Protein AF-0000000086149479 (afdb_homodimer)

Radius of gyration: 20.48 Å; Cα contacts (8 Å, |Δi|>4): 824; chains: 2; bounding box: 52×65×42 Å

Sequence (334 aa):
MTEVWQEYRDRIAGGWRIIAVEHRDPSTDTVVAKPQLTGRVYISPHGWLSALIASPVATLPLPSGQQFRSASDAEVARIARGFQAYCGYMKLFKDEQGRLYWQTSSEMGSDLNMLGGIQERTVLLSTENGKEYMTLLPKTLTVAADGSTVQSVIKWERFEQAARPSLMTEVWQEYRDRIAGGWRIIAVEHRDPSTDTVVAKPQLTGRVYISPHGWLSALIASPVATLPLPSGQQFRSASDAEVARIARGFQAYCGYMKLFKDEQGRLYWQTSSEMGSDLNMLGGIQERTVLLSTENGKEYMTLLPKTLTVAADGSTVQSVIKWERFEQAARPSL

Solvent-accessible surface area (backbone atoms only — not comparable to full-atom values): 17629 Å² total; per-residue (Å²): 127,48,77,42,44,84,82,42,34,86,81,61,24,15,31,32,30,50,77,47,42,35,29,23,30,74,92,74,71,38,78,76,45,65,60,70,58,44,37,43,36,38,27,42,86,84,29,42,32,42,39,42,37,32,30,63,64,30,72,49,81,54,91,83,68,53,54,64,87,74,38,53,40,62,58,34,20,52,29,45,70,26,41,45,37,38,27,29,50,44,48,35,32,33,49,96,84,66,45,40,30,35,40,35,39,30,76,44,43,72,39,66,85,47,47,86,46,79,47,47,28,37,50,44,78,48,74,58,95,91,40,46,36,42,35,37,34,54,71,69,70,43,70,44,97,86,64,48,56,36,35,62,36,38,32,27,35,59,79,37,79,48,47,50,60,66,130,128,50,76,42,45,83,81,43,34,86,81,60,24,16,31,31,30,50,75,46,42,35,28,22,30,74,91,75,70,39,79,74,45,65,58,71,60,44,37,42,35,38,28,42,87,84,30,41,33,42,38,41,38,33,31,62,64,32,71,50,81,54,92,84,69,52,55,65,88,73,38,53,39,60,59,35,20,52,28,45,70,25,42,44,38,39,28,32,48,45,48,34,30,35,48,97,84,66,46,39,31,34,39,35,38,30,75,43,41,71,40,66,85,47,43,55,64,75,48,48,29,38,49,46,78,50,72,58,96,90,39,46,36,40,37,39,34,52,71,69,69,44,69,42,95,87,65,48,56,38,35,62,35,39,31,27,36,60,78,38,79,48,46,49,61,64,129

Organism: NCBI:txid717836

pLDDT: mean 90.68, std 9.92, range [41.06, 98.81]

Structure (mmCIF, N/CA/C/O backbone):
data_AF-0000000086149479-model_v1
#
loop_
_entity.id
_entity.type
_entity.pdbx_description
1 polymer 'Lipocalin-like domain-containing protein'
#
loop_
_atom_site.group_PDB
_atom_site.id
_atom_site.type_symbol
_atom_site.label_atom_id
_atom_site.label_alt_id
_atom_site.label_comp_id
_atom_site.label_asym_id
_atom_site.label_entity_id
_atom_site.label_seq_id
_atom_site.pdbx_PDB_ins_code
_atom_site.Cartn_x
_atom_site.Cartn_y
_atom_site.Cartn_z
_atom_site.occupancy
_atom_site.B_iso_or_equiv
_atom_site.auth_seq_id
_atom_site.auth_comp_id
_atom_site.auth_asym_id
_atom_site.auth_atom_id
_atom_site.pdbx_PDB_model_num
ATOM 1 N N . MET A 1 1 ? -12.102 -16.281 -21.828 1 76.06 1 MET A N 1
ATOM 2 C CA . MET A 1 1 ? -11.797 -15.703 -20.516 1 76.06 1 MET A CA 1
ATOM 3 C C . MET A 1 1 ? -12.883 -14.727 -20.078 1 76.06 1 MET A C 1
ATOM 5 O O . MET A 1 1 ? -13.211 -13.789 -20.812 1 76.06 1 MET A O 1
ATOM 9 N N . THR A 1 2 ? -13.695 -15.148 -19.172 1 87.81 2 THR A N 1
ATOM 10 C CA . THR A 1 2 ? -14.805 -14.344 -18.672 1 87.81 2 THR A CA 1
ATOM 11 C C . THR A 1 2 ? -14.414 -13.625 -17.375 1 87.81 2 THR A C 1
ATOM 13 O O . THR A 1 2 ? -13.906 -14.25 -16.453 1 87.81 2 THR A O 1
ATOM 16 N N . GLU A 1 3 ? -14.477 -12.281 -17.406 1 94.75 3 GLU A N 1
ATOM 17 C CA . GLU A 1 3 ? -14.281 -11.531 -16.172 1 94.75 3 GLU A CA 1
ATOM 18 C C . GLU A 1 3 ? -15.438 -11.75 -15.195 1 94.75 3 GLU A C 1
ATOM 20 O O . GLU A 1 3 ? -16.609 -11.656 -15.586 1 94.75 3 GLU A O 1
ATOM 25 N N . VAL A 1 4 ? -15.148 -12.016 -13.914 1 97.5 4 VAL A N 1
ATOM 26 C CA . VAL A 1 4 ? -16.188 -12.445 -12.984 1 97.5 4 VAL A CA 1
ATOM 27 C C . VAL A 1 4 ? -16.094 -11.648 -11.688 1 97.5 4 VAL A C 1
ATOM 29 O O . VAL A 1 4 ? -16.469 -12.141 -10.625 1 97.5 4 VAL A O 1
ATOM 32 N N . TRP A 1 5 ? -15.547 -10.438 -11.719 1 95.88 5 TRP A N 1
ATOM 33 C CA . TRP A 1 5 ? -15.367 -9.633 -10.516 1 95.88 5 TRP A CA 1
ATOM 34 C C . TRP A 1 5 ? -16.688 -9.438 -9.789 1 95.88 5 TRP A C 1
ATOM 36 O O . TRP A 1 5 ? -16.781 -9.648 -8.578 1 95.88 5 TRP A O 1
ATOM 46 N N . GLN A 1 6 ? -17.719 -9.133 -10.531 1 94.06 6 GLN A N 1
ATOM 47 C CA . GLN A 1 6 ? -18.984 -8.812 -9.898 1 94.06 6 GLN A CA 1
ATOM 48 C C . GLN A 1 6 ? -19.531 -10.016 -9.133 1 94.06 6 GLN A C 1
ATOM 50 O O . GLN A 1 6 ? -20.156 -9.859 -8.078 1 94.06 6 GLN A O 1
ATOM 55 N N . GLU A 1 7 ? -19.281 -11.141 -9.656 1 95 7 GLU A N 1
ATOM 56 C CA . GLU A 1 7 ? -19.781 -12.375 -9.055 1 95 7 GLU A CA 1
ATOM 57 C C . GLU A 1 7 ? -19.047 -12.695 -7.754 1 95 7 GLU A C 1
ATOM 59 O O . GLU A 1 7 ? -19.641 -13.258 -6.824 1 95 7 GLU A O 1
ATOM 64 N N . TYR A 1 8 ? -17.781 -12.305 -7.633 1 96.44 8 TYR A N 1
ATOM 65 C CA . TYR A 1 8 ? -16.953 -12.766 -6.523 1 96.44 8 TYR A CA 1
ATOM 66 C C . TYR A 1 8 ? -16.5 -11.602 -5.66 1 96.44 8 TYR A C 1
ATOM 68 O O . TYR A 1 8 ? -15.789 -11.789 -4.668 1 96.44 8 TYR A O 1
ATOM 76 N N . ARG A 1 9 ? -16.875 -10.453 -5.98 1 95.31 9 ARG A N 1
ATOM 77 C CA . ARG A 1 9 ? -16.453 -9.219 -5.324 1 95.31 9 ARG A CA 1
ATOM 78 C C . ARG A 1 9 ? -16.594 -9.328 -3.809 1 95.31 9 ARG A C 1
ATOM 80 O O . ARG A 1 9 ? -15.648 -9.055 -3.068 1 95.31 9 ARG A O 1
ATOM 87 N N . ASP A 1 10 ? -17.734 -9.797 -3.346 1 94.44 10 ASP A N 1
ATOM 88 C CA . ASP A 1 10 ? -18 -9.844 -1.911 1 94.44 10 ASP A CA 1
ATOM 89 C C . ASP A 1 10 ? -17.094 -10.852 -1.214 1 94.44 10 ASP A C 1
ATOM 91 O O . ASP A 1 10 ? -16.891 -10.773 -0.002 1 94.44 10 ASP A O 1
ATOM 95 N N . ARG A 1 11 ? -16.578 -11.75 -1.939 1 96.56 11 ARG A N 1
ATOM 96 C CA . ARG A 1 11 ? -15.727 -12.781 -1.369 1 96.56 11 ARG A CA 1
ATOM 97 C C . ARG A 1 11 ? -14.258 -12.359 -1.399 1 96.56 11 ARG A C 1
ATOM 99 O O . ARG A 1 11 ? -13.422 -12.953 -0.71 1 96.56 11 ARG A O 1
ATOM 106 N N . ILE A 1 12 ? -13.945 -11.312 -2.207 1 97.62 12 ILE A N 1
ATOM 107 C CA . ILE A 1 12 ? -12.531 -11 -2.418 1 97.62 12 ILE A CA 1
ATOM 108 C C . ILE A 1 12 ? -12.234 -9.602 -1.897 1 97.62 12 ILE A C 1
ATOM 110 O O . ILE A 1 12 ? -11.18 -9.367 -1.298 1 97.62 12 ILE A O 1
ATOM 114 N N . ALA A 1 13 ? -13.156 -8.656 -2.102 1 97.12 13 ALA A N 1
ATOM 115 C CA . ALA A 1 13 ? -12.922 -7.285 -1.663 1 97.12 13 ALA A CA 1
ATOM 116 C C . ALA A 1 13 ? -12.781 -7.207 -0.145 1 97.12 13 ALA A C 1
ATOM 118 O O . ALA A 1 13 ? -13.523 -7.863 0.588 1 97.12 13 ALA A O 1
ATOM 119 N N . GLY A 1 14 ? -11.836 -6.453 0.331 1 97.19 14 GLY A N 1
ATOM 120 C CA . GLY A 1 14 ? -11.555 -6.309 1.751 1 97.19 14 GLY A CA 1
ATOM 121 C C . GLY A 1 14 ? -10.078 -6.344 2.076 1 97.19 14 GLY A C 1
ATOM 122 O O . GLY A 1 14 ? -9.234 -6.219 1.182 1 97.19 14 GLY A O 1
ATOM 123 N N . GLY A 1 15 ? -9.805 -6.34 3.387 1 97.94 15 GLY A N 1
ATOM 124 C CA . GLY A 1 15 ? -8.438 -6.414 3.893 1 97.94 15 GLY A CA 1
ATOM 125 C C . GLY A 1 15 ? -8.008 -7.824 4.242 1 97.94 15 GLY A C 1
ATOM 126 O O . GLY A 1 15 ? -8.773 -8.586 4.836 1 97.94 15 GLY A O 1
ATOM 127 N N . TRP A 1 16 ? -6.793 -8.164 3.85 1 98.69 16 TRP A N 1
ATOM 128 C CA . TRP A 1 16 ? -6.242 -9.508 4.027 1 98.69 16 TRP A CA 1
ATOM 129 C C . TRP A 1 16 ? -4.848 -9.445 4.641 1 98.69 16 TRP A C 1
ATOM 131 O O . TRP A 1 16 ? -4.078 -8.523 4.359 1 98.69 16 TRP A O 1
ATOM 141 N N . ARG A 1 17 ? -4.543 -10.453 5.449 1 98.69 17 ARG A N 1
ATOM 142 C CA . ARG A 1 17 ? -3.199 -10.57 6.004 1 98.69 17 ARG A CA 1
ATOM 143 C C . ARG A 1 17 ? -2.609 -11.945 5.723 1 98.69 17 ARG A C 1
ATOM 145 O O . ARG A 1 17 ? -3.33 -12.945 5.727 1 98.69 17 ARG A O 1
ATOM 152 N N . ILE A 1 18 ? -1.295 -12.039 5.555 1 98.75 18 ILE A N 1
ATOM 153 C CA . ILE A 1 18 ? -0.625 -13.312 5.328 1 98.75 18 ILE A CA 1
ATOM 154 C C . ILE A 1 18 ? -0.648 -14.141 6.609 1 98.75 18 ILE A C 1
ATOM 156 O O . ILE A 1 18 ? -0.317 -13.641 7.688 1 98.75 18 ILE A O 1
ATOM 160 N N . ILE A 1 19 ? -1.003 -15.398 6.492 1 98.44 19 ILE A N 1
ATOM 161 C CA . ILE A 1 19 ? -0.941 -16.266 7.668 1 98.44 19 ILE A CA 1
ATOM 162 C C . ILE A 1 19 ? -0.016 -17.438 7.398 1 98.44 19 ILE A C 1
ATOM 164 O O . ILE A 1 19 ? 0.42 -18.125 8.328 1 98.44 19 ILE A O 1
ATOM 168 N N . ALA A 1 20 ? 0.301 -17.734 6.164 1 98.38 20 ALA A N 1
ATOM 169 C CA . ALA A 1 20 ? 1.229 -18.812 5.82 1 98.38 20 ALA A CA 1
ATOM 170 C C . ALA A 1 20 ? 1.813 -18.609 4.426 1 98.38 20 ALA A C 1
ATOM 172 O O . ALA A 1 20 ? 1.135 -18.094 3.529 1 98.38 20 ALA A O 1
ATOM 173 N N . VAL A 1 21 ? 3.049 -19.031 4.277 1 98.25 21 VAL A N 1
ATOM 174 C CA . VAL A 1 21 ? 3.729 -19.031 2.984 1 98.25 21 VAL A CA 1
ATOM 175 C C . VAL A 1 21 ? 4.445 -20.375 2.785 1 98.25 21 VAL A C 1
ATOM 177 O O . VAL A 1 21 ? 5.113 -20.859 3.695 1 98.25 21 VAL A O 1
ATOM 180 N N . GLU A 1 22 ? 4.324 -20.938 1.62 1 97.44 22 GLU A N 1
ATOM 181 C CA . GLU A 1 22 ? 5.055 -22.141 1.215 1 97.44 22 GLU A CA 1
ATOM 182 C C . GLU A 1 22 ? 5.734 -21.938 -0.135 1 97.44 22 GLU A C 1
ATOM 184 O O . GLU A 1 22 ? 5.121 -21.438 -1.078 1 97.44 22 GLU A O 1
ATOM 189 N N . HIS A 1 23 ? 6.934 -22.25 -0.089 1 95.25 23 HIS A N 1
ATOM 190 C CA . HIS A 1 23 ? 7.613 -22.438 -1.366 1 95.25 23 HIS A CA 1
ATOM 191 C C . HIS A 1 23 ? 7.52 -23.891 -1.819 1 95.25 23 HIS A C 1
ATOM 193 O O . HIS A 1 23 ? 7.918 -24.797 -1.088 1 95.25 23 HIS A O 1
ATOM 199 N N . ARG A 1 24 ? 7 -24.078 -3.016 1 95.62 24 ARG A N 1
ATOM 200 C CA . ARG A 1 24 ? 6.785 -25.438 -3.508 1 95.62 24 ARG A CA 1
ATOM 201 C C . ARG A 1 24 ? 7.582 -25.688 -4.781 1 95.62 24 ARG A C 1
ATOM 203 O O . ARG A 1 24 ? 7.781 -24.781 -5.586 1 95.62 24 ARG A O 1
ATOM 210 N N . ASP A 1 25 ? 8.086 -26.922 -4.879 1 93.31 25 ASP A N 1
ATOM 211 C CA . ASP A 1 25 ? 8.578 -27.422 -6.164 1 93.31 25 ASP A CA 1
ATOM 212 C C . ASP A 1 25 ? 7.418 -27.781 -7.094 1 93.31 25 ASP A C 1
ATOM 214 O O . ASP A 1 25 ? 6.68 -28.734 -6.836 1 93.31 25 ASP A O 1
ATOM 218 N N . PRO A 1 26 ? 7.332 -26.969 -8.133 1 89.25 26 PRO A N 1
ATOM 219 C CA . PRO A 1 26 ? 6.16 -27.203 -8.977 1 89.25 26 PRO A CA 1
ATOM 220 C C . PRO A 1 26 ? 6.18 -28.562 -9.664 1 89.25 26 PRO A C 1
ATOM 222 O O . PRO A 1 26 ? 5.129 -29.062 -10.07 1 89.25 26 PRO A O 1
ATOM 225 N N . SER A 1 27 ? 7.387 -29.172 -9.844 1 88.94 27 SER A N 1
ATOM 226 C CA . SER A 1 27 ? 7.496 -30.469 -10.5 1 88.94 27 SER A CA 1
ATOM 227 C C . SER A 1 27 ? 7.016 -31.594 -9.594 1 88.94 27 SER A C 1
ATOM 229 O O . SER A 1 27 ? 6.438 -32.562 -10.07 1 88.94 27 SER A O 1
ATOM 231 N N . THR A 1 28 ? 7.152 -31.5 -8.297 1 92.38 28 THR A N 1
ATOM 232 C CA . THR A 1 28 ? 6.797 -32.562 -7.359 1 92.38 28 THR A CA 1
ATOM 233 C C . THR A 1 28 ? 5.645 -32.125 -6.461 1 92.38 28 THR A C 1
ATOM 235 O O . THR A 1 28 ? 5.066 -32.938 -5.742 1 92.38 28 THR A O 1
ATOM 238 N N . ASP A 1 29 ? 5.285 -30.812 -6.508 1 92.06 29 ASP A N 1
ATOM 239 C CA . ASP A 1 29 ? 4.273 -30.234 -5.633 1 92.06 29 ASP A CA 1
ATOM 240 C C . ASP A 1 29 ? 4.625 -30.453 -4.164 1 92.06 29 ASP A C 1
ATOM 242 O O . ASP A 1 29 ? 3.748 -30.766 -3.352 1 92.06 29 ASP A O 1
ATOM 246 N N . THR A 1 30 ? 5.918 -30.453 -3.861 1 95.12 30 THR A N 1
ATOM 247 C CA . THR A 1 30 ? 6.387 -30.609 -2.49 1 95.12 30 THR A CA 1
ATOM 248 C C . THR A 1 30 ? 6.871 -29.281 -1.92 1 95.12 30 THR A C 1
ATOM 250 O O . THR A 1 30 ? 7.453 -28.469 -2.639 1 95.12 30 THR A O 1
ATOM 253 N N . VAL A 1 31 ? 6.574 -29.172 -0.627 1 96.31 31 VAL A N 1
ATOM 254 C CA . VAL A 1 31 ? 7.043 -27.969 0.066 1 96.31 31 VAL A CA 1
ATOM 255 C C . VAL A 1 31 ? 8.555 -28.031 0.248 1 96.31 31 VAL A C 1
ATOM 257 O O . VAL A 1 31 ? 9.078 -29 0.823 1 96.31 31 VAL A O 1
ATOM 260 N N . VAL A 1 32 ? 9.242 -27.016 -0.247 1 94.56 32 VAL A N 1
ATOM 261 C CA . VAL A 1 32 ? 10.695 -27.016 -0.151 1 94.56 32 VAL A CA 1
ATOM 262 C C . VAL A 1 32 ? 11.156 -25.984 0.878 1 94.56 32 VAL A C 1
ATOM 264 O O . VAL A 1 32 ? 12.297 -26.031 1.343 1 94.56 32 VAL A O 1
ATOM 267 N N . ALA A 1 33 ? 10.328 -25.031 1.233 1 94.19 33 ALA A N 1
ATOM 268 C CA . ALA A 1 33 ? 10.625 -24.031 2.254 1 94.19 33 ALA A CA 1
ATOM 269 C C . ALA A 1 33 ? 9.352 -23.359 2.77 1 94.19 33 ALA A C 1
ATOM 271 O O . ALA A 1 33 ? 8.312 -23.422 2.111 1 94.19 33 ALA A O 1
ATOM 272 N N . LYS A 1 34 ? 9.391 -22.812 3.938 1 96.56 34 LYS A N 1
ATOM 273 C CA . LYS A 1 34 ? 8.32 -22.031 4.547 1 96.56 34 LYS A CA 1
ATOM 274 C C . LYS A 1 34 ? 8.828 -20.672 5.043 1 96.56 34 LYS A C 1
ATOM 276 O O . LYS A 1 34 ? 8.961 -20.469 6.25 1 96.56 34 LYS A O 1
ATOM 281 N N . PRO A 1 35 ? 9.016 -19.812 4.062 1 94.31 35 PRO A N 1
ATOM 282 C CA . PRO A 1 35 ? 9.508 -18.5 4.488 1 94.31 35 PRO A CA 1
ATOM 283 C C . PRO A 1 35 ? 8.547 -17.797 5.438 1 94.31 35 PRO A C 1
ATOM 285 O O . PRO A 1 35 ? 7.332 -18.031 5.383 1 94.31 35 PRO A O 1
ATOM 288 N N . GLN A 1 36 ? 9.156 -16.938 6.27 1 95.5 36 GLN A N 1
ATOM 289 C CA . GLN A 1 36 ? 8.352 -16.125 7.164 1 95.5 36 GLN A CA 1
ATOM 290 C C . GLN A 1 36 ? 8.094 -14.742 6.562 1 95.5 36 GLN A C 1
ATOM 292 O O . GLN A 1 36 ? 8.945 -13.852 6.648 1 95.5 36 GLN A O 1
ATOM 297 N N . LEU A 1 37 ? 6.98 -14.594 5.965 1 96.75 37 LEU A N 1
ATOM 298 C CA . LEU A 1 37 ? 6.57 -13.305 5.426 1 96.75 37 LEU A CA 1
ATOM 299 C C . LEU A 1 37 ? 5.383 -12.742 6.207 1 96.75 37 LEU A C 1
ATOM 301 O O . LEU A 1 37 ? 4.547 -13.5 6.703 1 96.75 37 LEU A O 1
ATOM 305 N N . THR A 1 38 ? 5.391 -11.477 6.371 1 96.31 38 THR A N 1
ATOM 306 C CA . THR A 1 38 ? 4.203 -10.734 6.789 1 96.31 38 THR A CA 1
ATOM 307 C C . THR A 1 38 ? 3.678 -9.867 5.645 1 96.31 38 THR A C 1
ATOM 309 O O . THR A 1 38 ? 4.43 -9.508 4.738 1 96.31 38 THR A O 1
ATOM 312 N N . GLY A 1 39 ? 2.357 -9.648 5.652 1 98 39 GLY A N 1
ATOM 313 C CA . GLY A 1 39 ? 1.829 -8.828 4.574 1 98 39 GLY A CA 1
ATOM 314 C C . GLY A 1 39 ? 0.379 -8.43 4.777 1 98 39 GLY A C 1
ATOM 315 O O . GLY A 1 39 ? -0.331 -9.047 5.574 1 98 39 GLY A O 1
ATOM 316 N N . ARG A 1 40 ? 0.045 -7.371 4.113 1 98.38 40 ARG A N 1
ATOM 317 C CA . ARG A 1 40 ? -1.313 -6.844 4.031 1 98.38 40 ARG A CA 1
ATOM 318 C C . ARG A 1 40 ? -1.688 -6.52 2.588 1 98.38 40 ARG A C 1
ATOM 320 O O . ARG A 1 40 ? -0.863 -6.02 1.824 1 98.38 40 ARG A O 1
ATOM 327 N N . VAL A 1 41 ? -2.875 -6.867 2.264 1 98.38 41 VAL A N 1
ATOM 328 C CA . VAL A 1 41 ? -3.436 -6.395 1.003 1 98.38 41 VAL A CA 1
ATOM 329 C C . VAL A 1 41 ? -4.863 -5.898 1.227 1 98.38 41 VAL A C 1
ATOM 331 O O . VAL A 1 41 ? -5.625 -6.5 1.983 1 98.38 41 VAL A O 1
ATOM 334 N N . TYR A 1 42 ? -5.176 -4.797 0.67 1 98.06 42 TYR A N 1
ATOM 335 C CA . TYR A 1 42 ? -6.562 -4.344 0.6 1 98.06 42 TYR A CA 1
ATOM 336 C C . TYR A 1 42 ? -7.039 -4.277 -0.846 1 98.06 42 TYR A C 1
ATOM 338 O O . TYR A 1 42 ? -6.348 -3.74 -1.712 1 98.06 42 TYR A O 1
ATOM 346 N N . ILE A 1 43 ? -8.172 -4.828 -1.057 1 97.88 43 ILE A N 1
ATOM 347 C CA . ILE A 1 43 ? -8.828 -4.801 -2.359 1 97.88 43 ILE A CA 1
ATOM 348 C C . ILE A 1 43 ? -10.156 -4.062 -2.254 1 97.88 43 ILE A C 1
ATOM 350 O O . ILE A 1 43 ? -11.055 -4.488 -1.521 1 97.88 43 ILE A O 1
ATOM 354 N N . SER A 1 44 ? -10.25 -2.998 -3.018 1 96.5 44 SER A N 1
ATOM 355 C CA . SER A 1 44 ? -11.477 -2.205 -2.971 1 96.5 44 SER A CA 1
ATOM 356 C C . SER A 1 44 ? -12.617 -2.912 -3.688 1 96.5 44 SER A C 1
ATOM 358 O O . SER A 1 44 ? -12.391 -3.83 -4.48 1 96.5 44 SER A O 1
ATOM 360 N N . PRO A 1 45 ? -13.875 -2.465 -3.469 1 93.94 45 PRO A N 1
ATOM 361 C CA . PRO A 1 45 ? -15.016 -3.045 -4.184 1 93.94 45 PRO A CA 1
ATOM 362 C C . PRO A 1 45 ? -14.945 -2.812 -5.691 1 93.94 45 PRO A C 1
ATOM 364 O O . PRO A 1 45 ? -15.68 -3.455 -6.449 1 93.94 45 PRO A O 1
ATOM 367 N N . HIS A 1 46 ? -14.078 -1.923 -6.141 1 93.44 46 HIS A N 1
ATOM 368 C CA . HIS A 1 46 ? -13.961 -1.658 -7.57 1 93.44 46 HIS A CA 1
ATOM 369 C C . HIS A 1 46 ? -12.703 -2.305 -8.141 1 93.44 46 HIS A C 1
ATOM 371 O O . HIS A 1 46 ? -12.367 -2.086 -9.312 1 93.44 46 HIS A O 1
ATOM 377 N N . GLY A 1 47 ? -11.969 -3.018 -7.312 1 95.12 47 GLY A N 1
ATOM 378 C CA . GLY A 1 47 ? -10.867 -3.824 -7.816 1 95.12 47 GLY A CA 1
ATOM 379 C C . GLY A 1 47 ? -9.516 -3.156 -7.66 1 95.12 47 GLY A C 1
ATOM 380 O O . GLY A 1 47 ? -8.516 -3.635 -8.195 1 95.12 47 GLY A O 1
ATOM 381 N N . TRP A 1 48 ? -9.469 -2.012 -7.004 1 96.75 48 TRP A N 1
ATOM 382 C CA . TRP A 1 48 ? -8.172 -1.438 -6.664 1 96.75 48 TRP A CA 1
ATOM 383 C C . TRP A 1 48 ? -7.473 -2.27 -5.594 1 96.75 48 TRP A C 1
ATOM 385 O O . TRP A 1 48 ? -8.055 -2.559 -4.543 1 96.75 48 TRP A O 1
ATOM 395 N N . LEU A 1 49 ? -6.262 -2.602 -5.867 1 97.81 49 LEU A N 1
ATOM 396 C CA . LEU A 1 49 ? -5.469 -3.434 -4.969 1 97.81 49 LEU A CA 1
ATOM 397 C C . LEU A 1 49 ? -4.227 -2.688 -4.492 1 97.81 49 LEU A C 1
ATOM 399 O O . LEU A 1 49 ? -3.529 -2.057 -5.289 1 97.81 49 LEU A O 1
ATOM 403 N N . SER A 1 50 ? -3.967 -2.684 -3.23 1 98 50 SER A N 1
ATOM 404 C CA . SER A 1 50 ? -2.736 -2.209 -2.607 1 98 50 SER A CA 1
ATOM 405 C C . SER A 1 50 ? -2.145 -3.262 -1.677 1 98 50 SER A C 1
ATOM 407 O O . SER A 1 50 ? -2.816 -3.73 -0.755 1 98 50 SER A O 1
ATOM 409 N N . ALA A 1 51 ? -0.89 -3.613 -1.894 1 97.62 51 ALA A N 1
ATOM 410 C CA . ALA A 1 51 ? -0.257 -4.711 -1.17 1 97.62 51 ALA A CA 1
ATOM 411 C C . ALA A 1 51 ? 1.094 -4.289 -0.601 1 97.62 51 ALA A C 1
ATOM 413 O O . ALA A 1 51 ? 1.854 -3.574 -1.258 1 97.62 51 ALA A O 1
ATOM 414 N N . LEU A 1 52 ? 1.381 -4.672 0.604 1 97.44 52 LEU A N 1
ATOM 415 C CA . LEU A 1 52 ? 2.682 -4.609 1.262 1 97.44 52 LEU A CA 1
ATOM 416 C C . LEU A 1 52 ? 3.074 -5.977 1.816 1 97.44 52 LEU A C 1
ATOM 418 O O . LEU A 1 52 ? 2.283 -6.621 2.506 1 97.44 52 LEU A O 1
ATOM 422 N N . ILE A 1 53 ? 4.262 -6.438 1.471 1 96.88 53 ILE A N 1
ATOM 423 C CA . ILE A 1 53 ? 4.797 -7.715 1.92 1 96.88 53 ILE A CA 1
ATOM 424 C C . ILE A 1 53 ? 6.234 -7.531 2.404 1 96.88 53 ILE A C 1
ATOM 426 O O . ILE A 1 53 ? 7.031 -6.848 1.756 1 96.88 53 ILE A O 1
ATOM 430 N N . ALA A 1 54 ? 6.539 -8.141 3.551 1 95.69 54 ALA A N 1
ATOM 431 C CA . ALA A 1 54 ? 7.863 -7.949 4.137 1 95.69 54 ALA A CA 1
ATOM 432 C C . ALA A 1 54 ? 8.414 -9.266 4.68 1 95.69 54 ALA A C 1
ATOM 434 O O . ALA A 1 54 ? 7.68 -10.055 5.273 1 95.69 54 ALA A O 1
ATOM 435 N N . SER A 1 55 ? 9.656 -9.484 4.383 1 94.38 55 SER A N 1
ATOM 436 C CA . SER A 1 55 ? 10.398 -10.516 5.098 1 94.38 55 SER A CA 1
ATOM 437 C C . SER A 1 55 ? 10.93 -10 6.434 1 94.38 55 SER A C 1
ATOM 439 O O . SER A 1 55 ? 10.891 -8.797 6.695 1 94.38 55 SER A O 1
ATOM 441 N N . PRO A 1 56 ? 11.453 -10.906 7.273 1 89.12 56 PRO A N 1
ATOM 442 C CA . PRO A 1 56 ? 11.969 -10.469 8.57 1 89.12 56 PRO A CA 1
ATOM 443 C C . PRO A 1 56 ? 13.094 -9.445 8.453 1 89.12 56 PRO A C 1
ATOM 445 O O . PRO A 1 56 ? 13.266 -8.602 9.328 1 89.12 56 PRO A O 1
ATOM 448 N N . VAL A 1 57 ? 13.805 -9.477 7.398 1 83.5 57 VAL A N 1
ATOM 449 C CA . VAL A 1 57 ? 14.938 -8.57 7.223 1 83.5 57 VAL A CA 1
ATOM 450 C C . VAL A 1 57 ? 14.438 -7.133 7.117 1 83.5 57 VAL A C 1
ATOM 452 O O . VAL A 1 57 ? 15.141 -6.191 7.484 1 83.5 57 VAL A O 1
ATOM 455 N N . ALA A 1 58 ? 13.227 -6.996 6.629 1 82.69 58 ALA A N 1
ATOM 456 C CA . ALA A 1 58 ? 12.656 -5.668 6.414 1 82.69 58 ALA A CA 1
ATOM 457 C C . ALA A 1 58 ? 11.906 -5.184 7.652 1 82.69 58 ALA A C 1
ATOM 459 O O . ALA A 1 58 ? 11.336 -4.09 7.656 1 82.69 58 ALA A O 1
ATOM 460 N N . THR A 1 59 ? 11.93 -5.957 8.727 1 77.56 59 THR A N 1
ATOM 461 C CA . THR A 1 59 ? 11.148 -5.586 9.898 1 77.56 59 THR A CA 1
ATOM 462 C C . THR A 1 59 ? 12.031 -5.48 11.141 1 77.56 59 THR A C 1
ATOM 464 O O . THR A 1 59 ? 11.547 -5.195 12.234 1 77.56 59 THR A O 1
ATOM 467 N N . LEU A 1 60 ? 13.273 -5.645 10.914 1 75.75 60 LEU A N 1
ATOM 468 C CA . LEU A 1 60 ? 14.211 -5.566 12.031 1 75.75 60 LEU A CA 1
ATOM 469 C C . LEU A 1 60 ? 14.992 -4.258 11.984 1 75.75 60 LEU A C 1
ATOM 471 O O . LEU A 1 60 ? 15.273 -3.73 10.906 1 75.75 60 LEU A O 1
ATOM 475 N N . PRO A 1 61 ? 15.266 -3.766 13.203 1 75.56 61 PRO A N 1
ATOM 476 C CA . PRO A 1 61 ? 16.078 -2.547 13.227 1 75.56 61 PRO A CA 1
ATOM 477 C C . PRO A 1 61 ? 17.422 -2.719 12.531 1 75.56 61 PRO A C 1
ATOM 479 O O . PRO A 1 61 ? 17.969 -3.826 12.492 1 75.56 61 PRO A O 1
ATOM 482 N N . LEU A 1 62 ? 17.891 -1.645 11.977 1 75.38 62 LEU A N 1
ATOM 483 C CA . LEU A 1 62 ? 19.188 -1.665 11.328 1 75.38 62 LEU A CA 1
ATOM 484 C C . LEU A 1 62 ? 20.297 -1.902 12.336 1 75.38 62 LEU A C 1
ATOM 486 O O . LEU A 1 62 ? 20.266 -1.361 13.445 1 75.38 62 LEU A O 1
ATOM 490 N N . PRO A 1 63 ? 21.25 -2.686 11.953 1 74 63 PRO A N 1
ATOM 491 C CA . PRO A 1 63 ? 22.375 -2.924 12.859 1 74 63 PRO A CA 1
ATOM 492 C C . PRO A 1 63 ? 23.047 -1.631 13.312 1 74 63 PRO A C 1
ATOM 494 O O . PRO A 1 63 ? 23.5 -1.539 14.453 1 74 63 PRO A O 1
ATOM 497 N N . SER A 1 64 ? 23.125 -0.602 12.461 1 74 64 SER A N 1
ATOM 498 C CA . SER A 1 64 ? 23.812 0.642 12.781 1 74 64 SER A CA 1
ATOM 499 C C . SER A 1 64 ? 22.984 1.514 13.719 1 74 64 SER A C 1
ATOM 501 O O . SER A 1 64 ? 23.516 2.443 14.336 1 74 64 SER A O 1
ATOM 503 N N . GLY A 1 65 ? 21.719 1.222 13.797 1 70.62 65 GLY A N 1
ATOM 504 C CA . GLY A 1 65 ? 20.828 2.068 14.57 1 70.62 65 GLY A CA 1
ATOM 505 C C . GLY A 1 65 ? 20.484 3.371 13.875 1 70.62 65 GLY A C 1
ATOM 506 O O . GLY A 1 65 ? 19.75 4.199 14.422 1 70.62 65 GLY A O 1
ATOM 507 N N . GLN A 1 66 ? 21.062 3.529 12.648 1 70.75 66 GLN A N 1
ATOM 508 C CA . GLN A 1 66 ? 20.797 4.746 11.898 1 70.75 66 GLN A CA 1
ATOM 509 C C . GLN A 1 66 ? 19.375 4.73 11.328 1 70.75 66 GLN A C 1
ATOM 511 O O . GLN A 1 66 ? 18.766 3.67 11.211 1 70.75 66 GLN A O 1
ATOM 516 N N . GLN A 1 67 ? 18.953 5.98 11.031 1 73.81 67 GLN A N 1
ATOM 517 C CA . GLN A 1 67 ? 17.688 6.102 10.32 1 73.81 67 GLN A CA 1
ATOM 518 C C . GLN A 1 67 ? 17.812 5.656 8.867 1 73.81 67 GLN A C 1
ATOM 520 O O . GLN A 1 67 ? 18.859 5.844 8.25 1 73.81 67 GLN A O 1
ATOM 525 N N . PHE A 1 68 ? 16.797 5.016 8.359 1 76.19 68 PHE A N 1
ATOM 526 C CA . PHE A 1 68 ? 16.766 4.43 7.023 1 76.19 68 PHE A CA 1
ATOM 527 C C . PHE A 1 68 ? 17.312 5.41 5.984 1 76.19 68 PHE A C 1
ATOM 529 O O . PHE A 1 68 ? 18.172 5.059 5.176 1 76.19 68 PHE A O 1
ATOM 536 N N . ARG A 1 69 ? 16.891 6.672 6.051 1 76.56 69 ARG A N 1
ATOM 537 C CA . ARG A 1 69 ? 17.25 7.652 5.031 1 76.56 69 ARG A CA 1
ATOM 538 C C . ARG A 1 69 ? 18.734 7.988 5.098 1 76.56 69 ARG A C 1
ATOM 540 O O . ARG A 1 69 ? 19.344 8.352 4.086 1 76.56 69 ARG A O 1
ATOM 547 N N . SER A 1 70 ? 19.312 7.785 6.254 1 81.31 70 SER A N 1
ATOM 548 C CA . SER A 1 70 ? 20.703 8.18 6.43 1 81.31 70 SER A CA 1
ATOM 549 C C . SER A 1 70 ? 21.609 6.965 6.582 1 81.31 70 SER A C 1
ATOM 551 O O . SER A 1 70 ? 22.828 7.102 6.727 1 81.31 70 SER A O 1
ATOM 553 N N . ALA A 1 71 ? 21.078 5.75 6.5 1 87.31 71 ALA A N 1
ATOM 554 C CA . ALA A 1 71 ? 21.859 4.527 6.656 1 87.31 71 ALA A CA 1
ATOM 555 C C . ALA A 1 71 ? 22.703 4.254 5.418 1 87.31 71 ALA A C 1
ATOM 557 O O . ALA A 1 71 ? 22.547 4.926 4.395 1 87.31 71 ALA A O 1
ATOM 558 N N . SER A 1 72 ? 23.641 3.352 5.57 1 92.62 72 SER A N 1
ATOM 559 C CA . SER A 1 72 ? 24.5 2.988 4.441 1 92.62 72 SER A CA 1
ATOM 560 C C . SER A 1 72 ? 23.672 2.377 3.309 1 92.62 72 SER A C 1
ATOM 562 O O . SER A 1 72 ? 22.594 1.853 3.539 1 92.62 72 SER A O 1
ATOM 564 N N . ASP A 1 73 ? 24.266 2.455 2.113 1 93.44 73 ASP A N 1
ATOM 565 C CA . ASP A 1 73 ? 23.594 1.854 0.96 1 93.44 73 ASP A CA 1
ATOM 566 C C . ASP A 1 73 ? 23.344 0.365 1.185 1 93.44 73 ASP A C 1
ATOM 568 O O . ASP A 1 73 ? 22.297 -0.158 0.809 1 93.44 73 ASP A O 1
ATOM 572 N N . ALA A 1 74 ? 24.328 -0.262 1.756 1 92.69 74 ALA A N 1
ATOM 573 C CA . ALA A 1 74 ? 24.203 -1.698 1.993 1 92.69 74 ALA A CA 1
ATOM 574 C C . ALA A 1 74 ? 23.031 -2.006 2.926 1 92.69 74 ALA A C 1
ATOM 576 O O . ALA A 1 74 ? 22.25 -2.928 2.672 1 92.69 74 ALA A O 1
ATOM 577 N N . GLU A 1 75 ? 22.891 -1.256 3.939 1 90.88 75 GLU A N 1
ATOM 578 C CA . GLU A 1 75 ? 21.812 -1.466 4.902 1 90.88 75 GLU A CA 1
ATOM 579 C C . GLU A 1 75 ? 20.438 -1.174 4.277 1 90.88 75 GLU A C 1
ATOM 581 O O . GLU A 1 75 ? 19.5 -1.941 4.453 1 90.88 75 GLU A O 1
ATOM 586 N N . VAL A 1 76 ? 20.359 -0.101 3.576 1 91.31 76 VAL A N 1
ATOM 587 C CA . VAL A 1 76 ? 19.125 0.287 2.922 1 91.31 76 VAL A CA 1
ATOM 588 C C . VAL A 1 76 ? 18.734 -0.764 1.886 1 91.31 76 VAL A C 1
ATOM 590 O O . VAL A 1 76 ? 17.578 -1.178 1.817 1 91.31 76 VAL A O 1
ATOM 593 N N . ALA A 1 77 ? 19.688 -1.185 1.17 1 91.38 77 ALA A N 1
ATOM 594 C CA . ALA A 1 77 ? 19.438 -2.184 0.135 1 91.38 77 ALA A CA 1
ATOM 595 C C . ALA A 1 77 ? 18.938 -3.492 0.746 1 91.38 77 ALA A C 1
ATOM 597 O O . ALA A 1 77 ? 18.062 -4.148 0.187 1 91.38 77 ALA A O 1
ATOM 598 N N . ARG A 1 78 ? 19.531 -3.836 1.799 1 89.69 78 ARG A N 1
ATOM 599 C CA . ARG A 1 78 ? 19.125 -5.059 2.482 1 89.69 78 ARG A CA 1
ATOM 600 C C . ARG A 1 78 ? 17.641 -5.012 2.869 1 89.69 78 ARG A C 1
ATOM 602 O O . ARG A 1 78 ? 16.906 -5.965 2.625 1 89.69 78 ARG A O 1
ATOM 609 N N . ILE A 1 79 ? 17.188 -3.932 3.439 1 90.62 79 ILE A N 1
ATOM 610 C CA . ILE A 1 79 ? 15.797 -3.762 3.842 1 90.62 79 ILE A CA 1
ATOM 611 C C . ILE A 1 79 ? 14.906 -3.721 2.604 1 90.62 79 ILE A C 1
ATOM 613 O O . ILE A 1 79 ? 13.867 -4.387 2.555 1 90.62 79 ILE A O 1
ATOM 617 N N . ALA A 1 80 ? 15.383 -2.98 1.642 1 91.81 80 ALA A N 1
ATOM 618 C CA . ALA A 1 80 ? 14.594 -2.785 0.432 1 91.81 80 ALA A CA 1
ATOM 619 C C . ALA A 1 80 ? 14.367 -4.105 -0.295 1 91.81 80 ALA A C 1
ATOM 621 O O . ALA A 1 80 ? 13.281 -4.344 -0.842 1 91.81 80 ALA A O 1
ATOM 622 N N . ARG A 1 81 ? 15.312 -4.969 -0.287 1 90.75 81 ARG A N 1
ATOM 623 C CA . ARG A 1 81 ? 15.203 -6.25 -0.977 1 90.75 81 ARG A CA 1
ATOM 624 C C . ARG A 1 81 ? 14.25 -7.191 -0.249 1 90.75 81 ARG A C 1
ATOM 626 O O . ARG A 1 81 ? 13.742 -8.141 -0.839 1 90.75 81 ARG A O 1
ATOM 633 N N . GLY A 1 82 ? 13.977 -6.93 0.961 1 91.5 82 GLY A N 1
ATOM 634 C CA . GLY A 1 82 ? 13.07 -7.754 1.746 1 91.5 82 GLY A CA 1
ATOM 635 C C . GLY A 1 82 ? 11.664 -7.188 1.831 1 91.5 82 GLY A C 1
ATOM 636 O O . GLY A 1 82 ? 10.844 -7.672 2.609 1 91.5 82 GLY A O 1
ATOM 637 N N . PHE A 1 83 ? 11.453 -6.168 1.086 1 93.31 83 PHE A N 1
ATOM 638 C CA . PHE A 1 83 ? 10.18 -5.465 1.148 1 93.31 83 PHE A CA 1
ATOM 639 C C . PHE A 1 83 ? 9.594 -5.281 -0.246 1 93.31 83 PHE A C 1
ATOM 641 O O . PHE A 1 83 ? 10.312 -4.949 -1.189 1 93.31 83 PHE A O 1
ATOM 648 N N . GLN A 1 84 ? 8.297 -5.559 -0.305 1 93.88 84 GLN A N 1
ATOM 649 C CA . GLN A 1 84 ? 7.57 -5.379 -1.559 1 93.88 84 GLN A CA 1
ATOM 650 C C . GLN A 1 84 ? 6.254 -4.645 -1.332 1 93.88 84 GLN A C 1
ATOM 652 O O . GLN A 1 84 ? 5.504 -4.969 -0.408 1 93.88 84 GLN A O 1
ATOM 657 N N . ALA A 1 85 ? 6.023 -3.656 -2.146 1 95.94 85 ALA A N 1
ATOM 658 C CA . ALA A 1 85 ? 4.746 -2.947 -2.172 1 95.94 85 ALA A CA 1
ATOM 659 C C . ALA A 1 85 ? 4.336 -2.605 -3.602 1 95.94 85 ALA A C 1
ATOM 661 O O . ALA A 1 85 ? 5.184 -2.264 -4.43 1 95.94 85 ALA A O 1
ATOM 662 N N . TYR A 1 86 ? 3.074 -2.695 -3.895 1 95.75 86 TYR A N 1
ATOM 663 C CA . TYR A 1 86 ? 2.553 -2.334 -5.207 1 95.75 86 TYR A CA 1
ATOM 664 C C . TYR A 1 86 ? 1.055 -2.057 -5.141 1 95.75 86 TYR A C 1
ATOM 666 O O . TYR A 1 86 ? 0.377 -2.49 -4.207 1 95.75 86 TYR A O 1
ATOM 674 N N . CYS A 1 87 ? 0.585 -1.308 -6.137 1 96.81 87 CYS A N 1
ATOM 675 C CA . CYS A 1 87 ? -0.844 -1.027 -6.223 1 96.81 87 CYS A CA 1
ATOM 676 C C . CYS A 1 87 ? -1.279 -0.855 -7.672 1 96.81 87 CYS A C 1
ATOM 678 O O . CYS A 1 87 ? -0.46 -0.542 -8.539 1 96.81 87 CYS A O 1
ATOM 680 N N . GLY A 1 88 ? -2.48 -1.122 -7.859 1 96.06 88 GLY A N 1
ATOM 681 C CA . GLY A 1 88 ? -3.121 -1.038 -9.164 1 96.06 88 GLY A CA 1
ATOM 682 C C . GLY A 1 88 ? -4.426 -1.809 -9.242 1 96.06 88 GLY A C 1
ATOM 683 O O . GLY A 1 88 ? -4.785 -2.521 -8.297 1 96.06 88 GLY A O 1
ATOM 684 N N . TYR A 1 89 ? -5.102 -1.633 -10.328 1 95.81 89 TYR A N 1
ATOM 685 C CA . TYR A 1 89 ? -6.363 -2.346 -10.492 1 95.81 89 TYR A CA 1
ATOM 686 C C . TYR A 1 89 ? -6.121 -3.797 -10.883 1 95.81 89 TYR A C 1
ATOM 688 O O . TYR A 1 89 ? -5.152 -4.105 -11.578 1 95.81 89 TYR A O 1
ATOM 696 N N . MET A 1 90 ? -6.992 -4.613 -10.43 1 96.5 90 MET A N 1
ATOM 697 C CA . MET A 1 90 ? -6.965 -6.023 -10.805 1 96.5 90 MET A CA 1
ATOM 698 C C . MET A 1 90 ? -8.258 -6.426 -11.508 1 96.5 90 MET A C 1
ATOM 700 O O . MET A 1 90 ? -9.273 -5.738 -11.398 1 96.5 90 MET A O 1
ATOM 704 N N . LYS A 1 91 ? -8.141 -7.414 -12.266 1 96.94 91 LYS A N 1
ATOM 705 C CA . LYS A 1 91 ? -9.273 -8.094 -12.883 1 96.94 91 LYS A CA 1
ATOM 706 C C . LYS A 1 91 ? -9.328 -9.562 -12.453 1 96.94 91 LYS A C 1
ATOM 708 O O . LYS A 1 91 ? -8.289 -10.18 -12.203 1 96.94 91 LYS A O 1
ATOM 713 N N . LEU A 1 92 ? -10.531 -10.062 -12.367 1 98.12 92 LEU A N 1
ATOM 714 C CA . LEU A 1 92 ? -10.75 -11.445 -11.945 1 98.12 92 LEU A CA 1
ATOM 715 C C . LEU A 1 92 ? -11.422 -12.25 -13.062 1 98.12 92 LEU A C 1
ATOM 717 O O . LEU A 1 92 ? -12.398 -11.797 -13.656 1 98.12 92 LEU A O 1
ATOM 721 N N . PHE A 1 93 ? -10.867 -13.43 -13.266 1 98.06 93 PHE A N 1
ATOM 722 C CA . PHE A 1 93 ? -11.344 -14.281 -14.352 1 98.06 93 PHE A CA 1
ATOM 723 C C . PHE A 1 93 ? -11.586 -15.703 -13.859 1 98.06 93 PHE A C 1
ATOM 725 O O . PHE A 1 93 ? -11.109 -16.078 -12.789 1 98.06 93 PHE A O 1
ATOM 732 N N . LYS A 1 94 ? -12.391 -16.438 -14.625 1 96.88 94 LYS A N 1
ATOM 733 C CA . LYS A 1 94 ? -12.43 -17.891 -14.594 1 96.88 94 LYS A CA 1
ATOM 734 C C . LYS A 1 94 ? -11.773 -18.484 -15.836 1 96.88 94 LYS A C 1
ATOM 736 O O . LYS A 1 94 ? -11.992 -18 -16.953 1 96.88 94 LYS A O 1
ATOM 741 N N . ASP A 1 95 ? -10.922 -19.469 -15.539 1 93.81 95 ASP A N 1
ATOM 742 C CA . ASP A 1 95 ? -10.352 -20.141 -16.703 1 93.81 95 ASP A CA 1
ATOM 743 C C . ASP A 1 95 ? -11.297 -21.219 -17.234 1 93.81 95 ASP A C 1
ATOM 745 O O . ASP A 1 95 ? -12.445 -21.312 -16.797 1 93.81 95 ASP A O 1
ATOM 749 N N . GLU A 1 96 ? -10.852 -21.984 -18.234 1 93.38 96 GLU A N 1
ATOM 750 C CA . GLU A 1 96 ? -11.695 -22.969 -18.906 1 93.38 96 GLU A CA 1
ATOM 751 C C . GLU A 1 96 ? -12.164 -24.047 -17.953 1 93.38 96 GLU A C 1
ATOM 753 O O . GLU A 1 96 ? -13.219 -24.656 -18.156 1 93.38 96 GLU A O 1
ATOM 758 N N . GLN A 1 97 ? -11.516 -24.312 -16.891 1 93.94 97 GLN A N 1
ATOM 759 C CA . GLN A 1 97 ? -11.867 -25.344 -15.914 1 93.94 97 GLN A CA 1
ATOM 760 C C . GLN A 1 97 ? -12.648 -24.75 -14.75 1 93.94 97 GLN A C 1
ATOM 762 O O . GLN A 1 97 ? -12.93 -25.438 -13.766 1 93.94 97 GLN A O 1
ATOM 767 N N . GLY A 1 98 ? -12.984 -23.484 -14.766 1 94.06 98 GLY A N 1
ATOM 768 C CA . GLY A 1 98 ? -13.766 -22.828 -13.727 1 94.06 98 GLY A CA 1
ATOM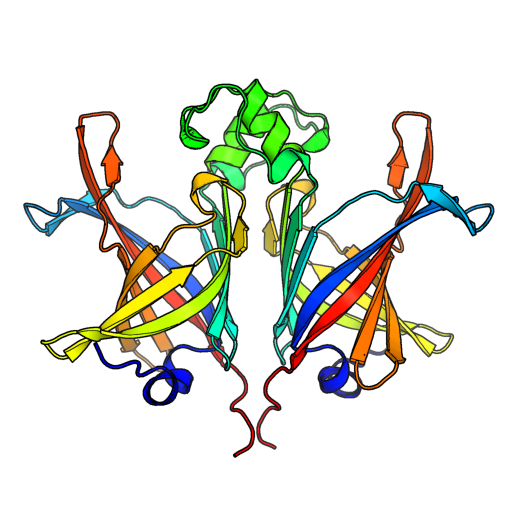 769 C C . GLY A 1 98 ? -12.922 -22.344 -12.57 1 94.06 98 GLY A C 1
ATOM 770 O O . GLY A 1 98 ? -13.453 -21.922 -11.539 1 94.06 98 GLY A O 1
ATOM 771 N N . ARG A 1 99 ? -11.648 -22.391 -12.789 1 94.94 99 ARG A N 1
ATOM 772 C CA . ARG A 1 99 ? -10.75 -21.938 -11.727 1 94.94 99 ARG A CA 1
ATOM 773 C C . ARG A 1 99 ? -10.555 -20.422 -11.781 1 94.94 99 ARG A C 1
ATOM 775 O O . ARG A 1 99 ? -10.406 -19.859 -12.859 1 94.94 99 ARG A O 1
ATOM 782 N N . LEU A 1 100 ? -10.562 -19.844 -10.578 1 97.94 100 LEU A N 1
ATOM 783 C CA . LEU A 1 100 ? -10.406 -18.391 -10.492 1 97.94 100 LEU A CA 1
ATOM 784 C C . LEU A 1 100 ? -8.938 -18 -10.617 1 97.94 100 LEU A C 1
ATOM 786 O O . LEU A 1 100 ? -8.062 -18.656 -10.047 1 97.94 100 LEU A O 1
ATOM 790 N N . TYR A 1 101 ? -8.711 -16.953 -11.344 1 97.94 101 TYR A N 1
ATOM 791 C CA . TYR A 1 101 ? -7.406 -16.297 -11.352 1 97.94 101 TYR A CA 1
ATOM 792 C C . TYR A 1 101 ? -7.543 -14.797 -11.578 1 97.94 101 TYR A C 1
ATOM 794 O O . TYR A 1 101 ? -8.5 -14.344 -12.203 1 97.94 101 TYR A O 1
ATOM 802 N N . TRP A 1 102 ? -6.613 -14 -11.016 1 97.69 102 TRP A N 1
ATOM 803 C CA . TRP A 1 102 ? -6.68 -12.562 -11.25 1 97.69 102 TRP A CA 1
ATOM 804 C C . TRP A 1 102 ? -5.422 -12.062 -11.953 1 97.69 102 TRP A C 1
ATOM 806 O O . TRP A 1 102 ? -4.41 -12.766 -12 1 97.69 102 TRP A O 1
ATOM 816 N N . GLN A 1 103 ? -5.605 -11.031 -12.656 1 96.56 103 GLN A N 1
ATOM 817 C CA . GLN A 1 103 ? -4.539 -10.258 -13.273 1 96.56 103 GLN A CA 1
ATOM 818 C C . GLN A 1 103 ? -4.387 -8.891 -12.609 1 96.56 103 GLN A C 1
ATOM 820 O O . GLN A 1 103 ? -5.375 -8.188 -12.391 1 96.56 103 GLN A O 1
ATOM 825 N N . THR A 1 104 ? -3.172 -8.633 -12.211 1 94.81 104 THR A N 1
ATOM 826 C CA . THR A 1 104 ? -2.867 -7.312 -11.68 1 94.81 104 THR A CA 1
ATOM 827 C C . THR A 1 104 ? -1.882 -6.578 -12.586 1 94.81 104 THR A C 1
ATOM 829 O O . THR A 1 104 ? -0.96 -7.191 -13.133 1 94.81 104 THR A O 1
ATOM 832 N N . SER A 1 105 ? -2.148 -5.387 -12.859 1 91.75 105 SER A N 1
ATOM 833 C CA . SER A 1 105 ? -1.213 -4.434 -13.453 1 91.75 105 SER A CA 1
ATOM 834 C C . SER A 1 105 ? -0.845 -3.336 -12.461 1 91.75 105 SER A C 1
ATOM 836 O O . SER A 1 105 ? -1.683 -2.502 -12.109 1 91.75 105 SER A O 1
ATOM 838 N N . SER A 1 106 ? 0.449 -3.338 -12.031 1 92.62 106 SER A N 1
ATOM 839 C CA . SER A 1 106 ? 0.865 -2.381 -11.016 1 92.62 106 SER A CA 1
ATOM 840 C C . SER A 1 106 ? 1.057 -0.989 -11.602 1 92.62 106 SER A C 1
ATOM 842 O O . SER A 1 106 ? 1.721 -0.831 -12.633 1 92.62 106 SER A O 1
ATOM 844 N N . GLU A 1 107 ? 0.428 -0.068 -11.047 1 92.62 107 GLU A N 1
ATOM 845 C CA . GLU A 1 107 ? 0.618 1.333 -11.414 1 92.62 107 GLU A CA 1
ATOM 846 C C . GLU A 1 107 ? 1.827 1.931 -10.695 1 92.62 107 GLU A C 1
ATOM 848 O O . GLU A 1 107 ? 2.514 2.795 -11.242 1 92.62 107 GLU A O 1
ATOM 853 N N . MET A 1 108 ? 2.016 1.504 -9.492 1 93.56 108 MET A N 1
ATOM 854 C CA . MET A 1 108 ? 3.156 1.872 -8.656 1 93.56 108 MET A CA 1
ATOM 855 C C . MET A 1 108 ? 3.684 0.664 -7.895 1 93.56 108 MET A C 1
ATOM 857 O O . MET A 1 108 ? 2.928 -0.26 -7.586 1 93.56 108 MET A O 1
ATOM 861 N N . GLY A 1 109 ? 4.992 0.736 -7.617 1 93.25 109 GLY A N 1
ATOM 862 C CA . GLY A 1 109 ? 5.578 -0.345 -6.84 1 93.25 109 GLY A CA 1
ATOM 863 C C . GLY A 1 109 ? 6.965 -0.021 -6.316 1 93.25 109 GLY A C 1
ATOM 864 O O . GLY A 1 109 ? 7.582 0.956 -6.746 1 93.25 109 GLY A O 1
ATOM 865 N N . SER A 1 110 ? 7.422 -0.884 -5.379 1 91.5 110 SER A N 1
ATOM 866 C CA . SER A 1 110 ? 8.727 -0.709 -4.75 1 91.5 110 SER A CA 1
ATOM 867 C C . SER A 1 110 ? 9.852 -1.176 -5.672 1 91.5 110 SER A C 1
ATOM 869 O O . SER A 1 110 ? 11.016 -0.821 -5.469 1 91.5 110 SER A O 1
ATOM 871 N N . ASP A 1 111 ? 9.445 -2.012 -6.559 1 84.06 111 ASP A N 1
ATOM 872 C CA . ASP A 1 111 ? 10.344 -2.551 -7.574 1 84.06 111 ASP A CA 1
ATOM 873 C C . ASP A 1 111 ? 9.844 -2.223 -8.977 1 84.06 111 ASP A C 1
ATOM 875 O O . ASP A 1 111 ? 8.711 -2.553 -9.336 1 84.06 111 ASP A O 1
ATOM 879 N N . LEU A 1 112 ? 10.688 -1.592 -9.719 1 75.88 112 LEU A N 1
ATOM 880 C CA . LEU A 1 112 ? 10.312 -1.128 -11.055 1 75.88 112 LEU A CA 1
ATOM 881 C C . LEU A 1 112 ? 9.883 -2.297 -11.938 1 75.88 112 LEU A C 1
ATOM 883 O O . LEU A 1 112 ? 9.148 -2.109 -12.906 1 75.88 112 LEU A O 1
ATOM 887 N N . ASN A 1 113 ? 10.391 -3.512 -11.547 1 72.62 113 ASN A N 1
ATOM 888 C CA . ASN A 1 113 ? 10.008 -4.688 -12.32 1 72.62 113 ASN A CA 1
ATOM 889 C C . ASN A 1 113 ? 8.516 -4.988 -12.18 1 72.62 113 ASN A C 1
ATOM 891 O O . ASN A 1 113 ? 7.957 -5.754 -12.969 1 72.62 113 ASN A O 1
ATOM 895 N N . MET A 1 114 ? 7.945 -4.348 -11.234 1 70.62 114 MET A N 1
ATOM 896 C CA . MET A 1 114 ? 6.516 -4.555 -11.016 1 70.62 114 MET A CA 1
ATOM 897 C C . MET A 1 114 ? 5.691 -3.652 -11.93 1 70.62 114 MET A C 1
ATOM 899 O O . MET A 1 114 ? 4.477 -3.818 -12.039 1 70.62 114 MET A O 1
ATOM 903 N N . LEU A 1 115 ? 6.406 -2.664 -12.57 1 77 115 LEU A N 1
ATOM 904 C CA . LEU A 1 115 ? 5.668 -1.673 -13.352 1 77 115 LEU A CA 1
ATOM 905 C C . LEU A 1 115 ? 5.484 -2.139 -14.789 1 77 115 LEU A C 1
ATOM 907 O O . LEU A 1 115 ? 6.449 -2.557 -15.438 1 77 115 LEU A O 1
ATOM 911 N N . GLY A 1 116 ? 4.32 -1.938 -15.453 1 70.12 116 GLY A N 1
ATOM 912 C CA . GLY A 1 116 ? 4 -2.129 -16.859 1 70.12 116 GLY A CA 1
ATOM 913 C C . GLY A 1 116 ? 3.822 -3.586 -17.234 1 70.12 116 GLY A C 1
ATOM 914 O O . GLY A 1 116 ? 3.574 -3.904 -18.406 1 70.12 116 GLY A O 1
ATOM 915 N N . GLY A 1 117 ? 3.654 -4.566 -16.547 1 81.5 117 GLY A N 1
ATOM 916 C CA . GLY A 1 117 ? 3.391 -5.977 -16.781 1 81.5 117 GLY A CA 1
ATOM 917 C C . GLY A 1 117 ? 2.146 -6.48 -16.078 1 81.5 117 GLY A C 1
ATOM 918 O O . GLY A 1 117 ? 1.517 -5.742 -15.312 1 81.5 117 GLY A O 1
ATOM 919 N N . ILE A 1 118 ? 1.689 -7.652 -16.609 1 91.06 118 ILE A N 1
ATOM 920 C CA . ILE A 1 118 ? 0.55 -8.328 -15.992 1 91.06 118 ILE A CA 1
ATOM 921 C C . ILE A 1 118 ? 1.039 -9.484 -15.125 1 91.06 118 ILE A C 1
ATOM 923 O O . ILE A 1 118 ? 1.844 -10.305 -15.578 1 91.06 118 ILE A O 1
ATOM 927 N N . GLN A 1 119 ? 0.683 -9.422 -13.93 1 91.81 119 GLN A N 1
ATOM 928 C CA . GLN A 1 119 ? 0.964 -10.531 -13.023 1 91.81 119 GLN A CA 1
ATOM 929 C C . GLN A 1 119 ? -0.301 -11.336 -12.719 1 91.81 119 GLN A C 1
ATOM 931 O O . GLN A 1 119 ? -1.331 -10.758 -12.359 1 91.81 119 GLN A O 1
ATOM 936 N N . GLU A 1 120 ? -0.157 -12.625 -12.867 1 95.5 120 GLU A N 1
ATOM 937 C CA . GLU A 1 120 ? -1.324 -13.484 -12.695 1 95.5 120 GLU A CA 1
ATOM 938 C C . GLU A 1 120 ? -1.158 -14.406 -11.492 1 95.5 120 GLU A C 1
ATOM 940 O O . GLU A 1 120 ? -0.067 -14.922 -11.242 1 95.5 120 GLU A O 1
ATOM 945 N N . ARG A 1 121 ? -2.246 -14.602 -10.797 1 97.25 121 ARG A N 1
ATOM 946 C CA . ARG A 1 121 ? -2.311 -15.531 -9.68 1 97.25 121 ARG A CA 1
ATOM 947 C C . ARG A 1 121 ? -3.594 -16.359 -9.727 1 97.25 121 ARG A C 1
ATOM 949 O O . ARG A 1 121 ? -4.672 -15.82 -9.984 1 97.25 121 ARG A O 1
ATOM 956 N N . THR A 1 122 ? -3.451 -17.641 -9.547 1 97.38 122 THR A N 1
ATOM 957 C CA . THR A 1 122 ? -4.613 -18.453 -9.234 1 97.38 122 THR A CA 1
ATOM 958 C C . THR A 1 122 ? -5.16 -18.125 -7.848 1 97.38 122 THR A C 1
ATOM 960 O O . THR A 1 122 ? -4.391 -17.906 -6.91 1 97.38 122 THR A O 1
ATOM 963 N N . VAL A 1 123 ? -6.453 -18.109 -7.727 1 98.56 123 VAL A N 1
ATOM 964 C CA . VAL A 1 123 ? -7.109 -17.719 -6.484 1 98.56 123 VAL A CA 1
ATOM 965 C C . VAL A 1 123 ? -7.945 -18.875 -5.953 1 98.56 123 VAL A C 1
ATOM 967 O O . VAL A 1 123 ? -8.82 -19.391 -6.648 1 98.56 123 VAL A O 1
ATOM 970 N N . LEU A 1 124 ? -7.703 -19.281 -4.762 1 98.38 124 LEU A N 1
ATOM 971 C CA . LEU A 1 124 ? -8.523 -20.25 -4.047 1 98.38 124 LEU A CA 1
ATOM 972 C C . LEU A 1 124 ? -9.164 -19.625 -2.816 1 98.38 124 LEU A C 1
ATOM 974 O O . LEU A 1 124 ? -8.469 -19.047 -1.973 1 98.38 124 LEU A O 1
ATOM 978 N N . LEU A 1 125 ? -10.438 -19.734 -2.734 1 98.5 125 LEU A N 1
ATOM 979 C CA . LEU A 1 125 ? -11.195 -19.172 -1.619 1 98.5 125 LEU A CA 1
ATOM 980 C C . LEU A 1 125 ? -11.734 -20.281 -0.722 1 98.5 125 LEU A C 1
ATOM 982 O O . LEU A 1 125 ? -12.172 -21.328 -1.212 1 98.5 125 LEU A O 1
ATOM 986 N N . SER A 1 126 ? -11.664 -20.031 0.554 1 98 126 SER A N 1
ATOM 987 C CA . SER A 1 126 ? -12.219 -21 1.499 1 98 126 SER A CA 1
ATOM 988 C C . SER A 1 126 ? -12.711 -20.297 2.766 1 98 126 SER A C 1
ATOM 990 O O . SER A 1 126 ? -12.336 -19.156 3.047 1 98 126 SER A O 1
ATOM 992 N N . THR A 1 127 ? -13.57 -20.938 3.455 1 97.31 127 THR A N 1
ATOM 993 C CA . THR A 1 127 ? -14.07 -20.531 4.758 1 97.31 127 THR A CA 1
ATOM 994 C C . THR A 1 127 ? -13.938 -21.656 5.773 1 97.31 127 THR A C 1
ATOM 996 O O . THR A 1 127 ? -14.359 -22.797 5.512 1 97.31 127 THR A O 1
ATOM 999 N N . GLU A 1 128 ? -13.273 -21.328 6.836 1 96.19 128 GLU A N 1
ATOM 1000 C CA . GLU A 1 128 ? -13.102 -22.297 7.926 1 96.19 128 GLU A CA 1
ATOM 1001 C C . GLU A 1 128 ? -13.422 -21.656 9.273 1 96.19 128 GLU A C 1
ATOM 1003 O O . GLU A 1 128 ? -12.805 -20.656 9.656 1 96.19 128 GLU A O 1
ATOM 1008 N N . ASN A 1 129 ? -14.375 -22.266 10.07 1 95.75 129 ASN A N 1
ATOM 1009 C CA . ASN A 1 129 ? -14.75 -21.781 11.398 1 95.75 129 ASN A CA 1
ATOM 1010 C C . ASN A 1 129 ? -15.109 -20.297 11.383 1 95.75 129 ASN A C 1
ATOM 1012 O O . ASN A 1 129 ? -14.648 -19.531 12.227 1 95.75 129 ASN A O 1
ATOM 1016 N N . GLY A 1 130 ? -15.781 -19.844 10.359 1 94.94 130 GLY A N 1
ATOM 1017 C CA . GLY A 1 130 ? -16.281 -18.484 10.266 1 94.94 130 GLY A CA 1
ATOM 1018 C C . GLY A 1 130 ? -15.25 -17.5 9.75 1 94.94 130 GLY A C 1
ATOM 1019 O O . GLY A 1 130 ? -15.539 -16.312 9.594 1 94.94 130 GLY A O 1
ATOM 1020 N N . LYS A 1 131 ? -14.078 -18.016 9.523 1 97.25 131 LYS A N 1
ATOM 1021 C CA . LYS A 1 131 ? -13.023 -17.188 8.969 1 97.25 131 LYS A CA 1
ATOM 1022 C C . LYS A 1 131 ? -12.859 -17.438 7.469 1 97.25 131 LYS A C 1
ATOM 1024 O O . LYS A 1 131 ? -13.016 -18.562 7 1 97.25 131 LYS A O 1
ATOM 1029 N N . GLU A 1 132 ? -12.594 -16.375 6.75 1 98.25 132 GLU A N 1
ATOM 1030 C CA . GLU A 1 132 ? -12.414 -16.469 5.305 1 98.25 132 GLU A CA 1
ATOM 1031 C C . GLU A 1 132 ? -10.938 -16.422 4.926 1 98.25 132 GLU A C 1
ATOM 1033 O O . GLU A 1 132 ? -10.172 -15.633 5.484 1 98.25 132 GLU A O 1
ATOM 1038 N N . TYR A 1 133 ? -10.586 -17.281 4.023 1 98.69 133 TYR A N 1
ATOM 1039 C CA . TYR A 1 133 ? -9.195 -17.406 3.578 1 98.69 133 TYR A CA 1
ATOM 1040 C C . TYR A 1 133 ? -9.102 -17.281 2.062 1 98.69 133 TYR A C 1
ATOM 1042 O O . TYR A 1 133 ? -10.031 -17.656 1.345 1 98.69 133 TYR A O 1
ATOM 1050 N N . MET A 1 134 ? -8.016 -16.781 1.584 1 98.75 134 MET A N 1
ATOM 1051 C CA . MET A 1 134 ? -7.625 -16.703 0.18 1 98.75 134 MET A CA 1
ATOM 1052 C C . MET A 1 134 ? -6.199 -17.203 -0.015 1 98.75 134 MET A C 1
ATOM 1054 O O . MET A 1 134 ? -5.281 -16.766 0.679 1 98.75 134 MET A O 1
ATOM 1058 N N . THR A 1 135 ? -6.043 -18.172 -0.854 1 98.62 135 THR A N 1
ATOM 1059 C CA . THR A 1 135 ? -4.711 -18.656 -1.212 1 98.62 135 THR A CA 1
ATOM 1060 C C . THR A 1 135 ? -4.355 -18.25 -2.639 1 98.62 135 THR A C 1
ATOM 1062 O O . THR A 1 135 ? -5.137 -18.469 -3.566 1 98.62 135 THR A O 1
ATOM 1065 N N . LEU A 1 136 ? -3.248 -17.672 -2.783 1 98.44 136 LEU A N 1
ATOM 1066 C CA . LEU A 1 136 ? -2.789 -17.188 -4.078 1 98.44 136 LEU A CA 1
ATOM 1067 C C . LEU A 1 136 ? -1.576 -17.984 -4.559 1 98.44 136 LEU A C 1
ATOM 1069 O O . LEU A 1 136 ? -0.62 -18.172 -3.805 1 98.44 136 LEU A O 1
ATOM 1073 N N . LEU A 1 137 ? -1.615 -18.438 -5.762 1 96.44 137 LEU A N 1
ATOM 1074 C CA . LEU A 1 137 ? -0.529 -19.125 -6.445 1 96.44 137 LEU A CA 1
ATOM 1075 C C . LEU A 1 137 ? -0.107 -18.375 -7.703 1 96.44 137 LEU A C 1
ATOM 1077 O O . LEU A 1 137 ? -0.899 -18.234 -8.633 1 96.44 137 LEU A O 1
ATOM 1081 N N . PRO A 1 138 ? 1.142 -17.906 -7.703 1 95.12 138 PRO A N 1
ATOM 1082 C CA . PRO A 1 138 ? 1.571 -17.281 -8.953 1 95.12 138 PRO A CA 1
ATOM 1083 C C . PRO A 1 138 ? 1.56 -18.25 -10.133 1 95.12 138 PRO A C 1
ATOM 1085 O O . PRO A 1 138 ? 1.915 -19.422 -9.984 1 95.12 138 PRO A O 1
ATOM 1088 N N . LYS A 1 139 ? 1.125 -17.75 -11.281 1 91.31 139 LYS A N 1
ATOM 1089 C CA . LYS A 1 139 ? 1.154 -18.578 -12.484 1 91.31 139 LYS A CA 1
ATOM 1090 C C . LYS A 1 139 ? 2.562 -18.656 -13.07 1 91.31 139 LYS A C 1
ATOM 1092 O O . LYS A 1 139 ? 2.943 -19.656 -13.656 1 91.31 139 LYS A O 1
ATOM 1097 N N . THR A 1 140 ? 3.299 -17.547 -12.891 1 83.81 140 THR A N 1
ATOM 1098 C CA . THR A 1 140 ? 4.699 -17.547 -13.305 1 83.81 140 THR A CA 1
ATOM 1099 C C . THR A 1 140 ? 5.602 -18 -12.148 1 83.81 140 THR A C 1
ATOM 1101 O O . THR A 1 140 ? 5.48 -17.484 -11.031 1 83.81 140 THR A O 1
ATOM 1104 N N . LEU A 1 141 ? 6.438 -18.906 -12.555 1 82.44 141 LEU A N 1
ATOM 1105 C CA . LEU A 1 141 ? 7.32 -19.484 -11.547 1 82.44 141 LEU A CA 1
ATOM 1106 C C . LEU A 1 141 ? 8.617 -18.688 -11.445 1 82.44 141 LEU A C 1
ATOM 1108 O O . LEU A 1 141 ? 9.023 -18.031 -12.406 1 82.44 141 LEU A O 1
ATOM 1112 N N . THR A 1 142 ? 9.133 -18.641 -10.273 1 78.56 142 THR A N 1
ATOM 1113 C CA . THR A 1 142 ? 10.398 -17.969 -10.031 1 78.56 142 THR A CA 1
ATOM 1114 C C . THR A 1 142 ? 11.562 -18.953 -10.109 1 78.56 142 THR A C 1
ATOM 1116 O O . THR A 1 142 ? 11.445 -20.094 -9.633 1 78.56 142 THR A O 1
ATOM 1119 N N . VAL A 1 143 ? 12.578 -18.531 -10.734 1 78.81 143 VAL A N 1
ATOM 1120 C CA . VAL A 1 143 ? 13.797 -19.344 -10.781 1 78.81 143 VAL A CA 1
ATOM 1121 C C . VAL A 1 143 ? 14.766 -18.875 -9.688 1 78.81 143 VAL A C 1
ATOM 1123 O O . VAL A 1 143 ? 15.133 -17.703 -9.633 1 78.81 143 VAL A O 1
ATOM 1126 N N . ALA A 1 144 ? 15.055 -19.734 -8.805 1 73.62 144 ALA A N 1
ATOM 1127 C CA . ALA A 1 144 ? 15.992 -19.422 -7.73 1 73.62 144 ALA A CA 1
ATOM 1128 C C . ALA A 1 144 ? 17.422 -19.375 -8.258 1 73.62 144 ALA A C 1
ATOM 1130 O O . ALA A 1 144 ? 17.672 -19.703 -9.422 1 73.62 144 ALA A O 1
ATOM 1131 N N . ALA A 1 145 ? 18.266 -18.797 -7.352 1 71.06 145 ALA A N 1
ATOM 1132 C CA . ALA A 1 145 ? 19.672 -18.609 -7.715 1 71.06 145 ALA A CA 1
ATOM 1133 C C . ALA A 1 145 ? 20.312 -19.938 -8.109 1 71.06 145 ALA A C 1
ATOM 1135 O O . ALA A 1 145 ? 21.172 -19.984 -8.984 1 71.06 145 ALA A O 1
ATOM 1136 N N . ASP A 1 146 ? 19.922 -20.984 -7.488 1 79 146 ASP A N 1
ATOM 1137 C CA . ASP A 1 146 ? 20.516 -22.297 -7.738 1 79 146 ASP A CA 1
ATOM 1138 C C . ASP A 1 146 ? 19.891 -22.953 -8.961 1 79 146 ASP A C 1
ATOM 1140 O O . ASP A 1 146 ? 20.156 -24.125 -9.242 1 79 146 ASP A O 1
ATOM 1144 N N . GLY A 1 147 ? 19 -22.266 -9.641 1 80.12 147 GLY A N 1
ATOM 1145 C CA . GLY A 1 147 ? 18.406 -22.766 -10.859 1 80.12 147 GLY A CA 1
ATOM 1146 C C . GLY A 1 147 ? 17.078 -23.484 -10.625 1 80.12 147 GLY A C 1
ATOM 1147 O O . GLY A 1 147 ? 16.375 -23.797 -11.578 1 80.12 147 GLY A O 1
ATOM 1148 N N . SER A 1 148 ? 16.797 -23.75 -9.391 1 84.25 148 SER A N 1
ATOM 1149 C CA . SER A 1 148 ? 15.547 -24.438 -9.109 1 84.25 148 SER A CA 1
ATOM 1150 C C . SER A 1 148 ? 14.359 -23.5 -9.273 1 84.25 148 SER A C 1
ATOM 1152 O O . SER A 1 148 ? 14.492 -22.281 -9.109 1 84.25 148 SER A O 1
ATOM 1154 N N . THR A 1 149 ? 13.258 -24.125 -9.75 1 89.25 149 THR A N 1
ATOM 1155 C CA . THR A 1 149 ? 12.031 -23.359 -9.883 1 89.25 149 THR A CA 1
ATOM 1156 C C . THR A 1 149 ? 11.164 -23.5 -8.633 1 89.25 149 THR A C 1
ATOM 1158 O O . THR A 1 149 ? 11.023 -24.609 -8.094 1 89.25 149 THR A O 1
ATOM 1161 N N . VAL A 1 150 ? 10.68 -22.406 -8.172 1 91.94 150 VAL A N 1
ATOM 1162 C CA . VAL A 1 150 ? 9.883 -22.406 -6.949 1 91.94 150 VAL A CA 1
ATOM 1163 C C . VAL A 1 150 ? 8.578 -21.641 -7.184 1 91.94 150 VAL A C 1
ATOM 1165 O O . VAL A 1 150 ? 8.547 -20.656 -7.922 1 91.94 150 VAL A O 1
ATOM 1168 N N . GLN A 1 151 ? 7.523 -22.219 -6.637 1 94.25 151 GLN A N 1
ATOM 1169 C CA . GLN A 1 151 ? 6.242 -21.531 -6.594 1 94.25 151 GLN A CA 1
ATOM 1170 C C . GLN A 1 151 ? 5.926 -21.031 -5.188 1 94.25 151 GLN A C 1
ATOM 1172 O O . GLN A 1 151 ? 5.84 -21.828 -4.25 1 94.25 151 GLN A O 1
ATOM 1177 N N . SER A 1 152 ? 5.789 -19.734 -5.062 1 94.5 152 SER A N 1
ATOM 1178 C CA . SER A 1 152 ? 5.453 -19.156 -3.768 1 94.5 152 SER A CA 1
ATOM 1179 C C . SER A 1 152 ? 3.945 -19.141 -3.545 1 94.5 152 SER A C 1
ATOM 1181 O O . SER A 1 152 ? 3.234 -18.344 -4.164 1 94.5 152 SER A O 1
ATOM 1183 N N . VAL A 1 153 ? 3.502 -20.016 -2.701 1 97.19 153 VAL A N 1
ATOM 1184 C CA . VAL A 1 153 ? 2.086 -20.109 -2.359 1 97.19 153 VAL A CA 1
ATOM 1185 C C . VAL A 1 153 ? 1.814 -19.328 -1.071 1 97.19 153 VAL A C 1
ATOM 1187 O O . VAL A 1 153 ? 2.4 -19.625 -0.027 1 97.19 153 VAL A O 1
ATOM 1190 N N . ILE A 1 154 ? 0.865 -18.344 -1.116 1 98.31 154 ILE A N 1
ATOM 1191 C CA . ILE A 1 154 ? 0.631 -17.484 0.037 1 98.31 154 ILE A CA 1
ATOM 1192 C C . ILE A 1 154 ? -0.831 -17.594 0.468 1 98.31 154 ILE A C 1
ATOM 1194 O O . ILE A 1 154 ? -1.738 -17.391 -0.344 1 98.31 154 ILE A O 1
ATOM 1198 N N . LYS A 1 155 ? -1.031 -17.906 1.679 1 98.69 155 LYS A N 1
ATOM 1199 C CA . LYS A 1 155 ? -2.363 -17.953 2.273 1 98.69 155 LYS A CA 1
ATOM 1200 C C . LYS A 1 155 ? -2.648 -16.688 3.08 1 98.69 155 LYS A C 1
ATOM 1202 O O . LYS A 1 155 ? -1.842 -16.297 3.922 1 98.69 155 LYS A O 1
ATOM 1207 N N . TRP A 1 156 ? -3.809 -16.141 2.848 1 98.81 156 TRP A N 1
ATOM 1208 C CA . TRP A 1 156 ? -4.254 -14.906 3.484 1 98.81 156 TRP A CA 1
ATOM 1209 C C . TRP A 1 156 ? -5.52 -15.141 4.301 1 98.81 156 TRP A C 1
ATOM 1211 O O . TRP A 1 156 ? -6.379 -15.938 3.91 1 98.81 156 TRP A O 1
ATOM 1221 N N . GLU A 1 157 ? -5.629 -14.43 5.375 1 98.81 157 GLU A N 1
ATOM 1222 C CA . GLU A 1 157 ? -6.848 -14.383 6.172 1 98.81 157 GLU A CA 1
ATOM 1223 C C . GLU A 1 157 ? -7.488 -13 6.117 1 98.81 157 GLU A C 1
ATOM 1225 O O . GLU A 1 157 ? -6.801 -11.984 6.254 1 98.81 157 GLU A O 1
ATOM 1230 N N . ARG A 1 158 ? -8.781 -12.977 5.902 1 98.19 158 ARG A N 1
ATOM 1231 C CA . ARG A 1 158 ? -9.477 -11.695 5.855 1 98.19 158 ARG A CA 1
ATOM 1232 C C . ARG A 1 158 ? -9.547 -11.062 7.238 1 98.19 158 ARG A C 1
ATOM 1234 O O . ARG A 1 158 ? -9.961 -11.711 8.203 1 98.19 158 ARG A O 1
ATOM 1241 N N . PHE A 1 159 ? -9.109 -9.805 7.375 1 97 159 PHE A N 1
ATOM 1242 C CA . PHE A 1 159 ? -9.195 -9.125 8.664 1 97 159 PHE A CA 1
ATOM 1243 C C . PHE A 1 159 ? -10.227 -8.008 8.617 1 97 159 PHE A C 1
ATOM 1245 O O . PHE A 1 159 ? -10.617 -7.469 9.656 1 97 159 PHE A O 1
ATOM 1252 N N . GLU A 1 160 ? -10.703 -7.695 7.398 1 93.88 160 GLU A N 1
ATOM 1253 C CA . GLU A 1 160 ? -11.727 -6.664 7.23 1 93.88 160 GLU A CA 1
ATOM 1254 C C . GLU A 1 160 ? -12.586 -6.934 6 1 93.88 160 GLU A C 1
ATOM 1256 O O . GLU A 1 160 ? -12.078 -7.027 4.883 1 93.88 160 GLU A O 1
ATOM 1261 N N . GLN A 1 161 ? -13.867 -6.957 6.246 1 87.94 161 GLN A N 1
ATOM 1262 C CA . GLN A 1 161 ? -14.805 -7.043 5.133 1 87.94 161 GLN A CA 1
ATOM 1263 C C . GLN A 1 161 ? -15.016 -5.68 4.48 1 87.94 161 GLN A C 1
ATOM 1265 O O . GLN A 1 161 ? -15.203 -4.676 5.172 1 87.94 161 GLN A O 1
ATOM 1270 N N . ALA A 1 162 ? -14.938 -5.715 3.143 1 81.81 162 ALA A N 1
ATOM 1271 C CA . ALA A 1 162 ? -15.234 -4.461 2.459 1 81.81 162 ALA A CA 1
ATOM 1272 C C . ALA A 1 162 ? -16.703 -4.082 2.621 1 81.81 162 ALA A C 1
ATOM 1274 O O . ALA A 1 162 ? -17.562 -4.957 2.779 1 81.81 162 ALA A O 1
ATOM 1275 N N . ALA A 1 163 ? -16.922 -2.803 2.652 1 75.38 163 ALA A N 1
ATOM 1276 C CA . ALA A 1 163 ? -18.312 -2.375 2.629 1 75.38 163 ALA A CA 1
ATOM 1277 C C . ALA A 1 163 ? -18.984 -2.758 1.313 1 75.38 163 ALA A C 1
ATOM 1279 O O . ALA A 1 163 ? -18.344 -2.756 0.26 1 75.38 163 ALA A O 1
ATOM 1280 N N . ARG A 1 164 ? -20.203 -3.365 1.415 1 66.25 164 ARG A N 1
ATOM 1281 C CA . ARG A 1 164 ? -20.938 -3.688 0.202 1 66.25 164 ARG A CA 1
ATOM 1282 C C . ARG A 1 164 ? -21.484 -2.424 -0.46 1 66.25 164 ARG A C 1
ATOM 1284 O O . ARG A 1 164 ? -22 -1.532 0.218 1 66.25 164 ARG A O 1
ATOM 1291 N N . PRO A 1 165 ? -21.141 -2.273 -1.824 1 57.84 165 PRO A N 1
ATOM 1292 C CA . PRO A 1 165 ? -21.734 -1.106 -2.482 1 57.84 165 PRO A CA 1
ATOM 1293 C C . PRO A 1 165 ? -23.25 -1.079 -2.379 1 57.84 165 PRO A C 1
ATOM 1295 O O . PRO A 1 165 ? -23.891 -2.133 -2.359 1 57.84 165 PRO A O 1
ATOM 1298 N N . SER A 1 166 ? -23.812 0.01 -1.871 1 45.75 166 SER A N 1
ATOM 1299 C CA . SER A 1 166 ? -25.266 0.119 -1.87 1 45.75 166 SER A CA 1
ATOM 1300 C C . SER A 1 166 ? -25.844 -0.146 -3.258 1 45.75 166 SER A C 1
ATOM 1302 O O . SER A 1 166 ? -25.281 0.303 -4.262 1 45.75 166 SER A O 1
ATOM 1304 N N . LEU A 1 167 ? -26.641 -1.359 -3.418 1 42.97 167 LEU A N 1
ATOM 1305 C CA . LEU A 1 167 ? -27.391 -1.557 -4.656 1 42.97 167 LEU A CA 1
ATOM 1306 C C . LEU A 1 167 ? -28.156 -0.293 -5.035 1 42.97 167 LEU A C 1
ATOM 1308 O O . LEU A 1 167 ? -28.641 0.426 -4.164 1 42.97 167 LEU A O 1
ATOM 1312 N N . MET B 1 1 ? -10.43 15.828 22.625 1 76.25 1 MET B N 1
ATOM 1313 C CA . MET B 1 1 ? -10.227 15.258 21.297 1 76.25 1 MET B CA 1
ATOM 1314 C C . MET B 1 1 ? -11.336 14.273 20.953 1 76.25 1 MET B C 1
ATOM 1316 O O . MET B 1 1 ? -11.57 13.312 21.688 1 76.25 1 MET B O 1
ATOM 1320 N N . THR B 1 2 ? -12.219 14.695 20.094 1 87.69 2 THR B N 1
ATOM 1321 C CA . THR B 1 2 ? -13.352 13.875 19.688 1 87.69 2 THR B CA 1
ATOM 1322 C C . THR B 1 2 ? -13.055 13.164 18.375 1 87.69 2 THR B C 1
ATOM 1324 O O . THR B 1 2 ? -12.633 13.789 17.406 1 87.69 2 THR B O 1
ATOM 1327 N N . GLU B 1 3 ? -13.102 11.82 18.406 1 94.75 3 GLU B N 1
ATOM 1328 C CA . GLU B 1 3 ? -12.992 11.062 17.156 1 94.75 3 GLU B CA 1
ATOM 1329 C C . GLU B 1 3 ? -14.227 11.25 16.281 1 94.75 3 GLU B C 1
ATOM 1331 O O . GLU B 1 3 ? -15.359 11.141 16.766 1 94.75 3 GLU B O 1
ATOM 1336 N N . VAL B 1 4 ? -14.055 11.516 14.984 1 97.44 4 VAL B N 1
ATOM 1337 C CA . VAL B 1 4 ? -15.18 11.922 14.156 1 97.44 4 VAL B CA 1
ATOM 1338 C C . VAL B 1 4 ? -15.18 11.117 12.852 1 97.44 4 VAL B C 1
ATOM 1340 O O . VAL B 1 4 ? -15.648 11.594 11.82 1 97.44 4 VAL B O 1
ATOM 1343 N N . TRP B 1 5 ? -14.609 9.922 12.828 1 95.69 5 TRP B N 1
ATOM 1344 C CA . TRP B 1 5 ? -14.523 9.117 11.625 1 95.69 5 TRP B CA 1
ATOM 1345 C C . TRP B 1 5 ? -15.898 8.883 11.016 1 95.69 5 TRP B C 1
ATOM 1347 O O . TRP B 1 5 ? -16.094 9.094 9.812 1 95.69 5 TRP B O 1
ATOM 1357 N N . GLN B 1 6 ? -16.844 8.555 11.82 1 93.94 6 GLN B N 1
ATOM 1358 C CA . GLN B 1 6 ? -18.156 8.219 11.305 1 93.94 6 GLN B CA 1
ATOM 1359 C C . GLN B 1 6 ? -18.797 9.406 10.586 1 93.94 6 GLN B C 1
ATOM 1361 O O . GLN B 1 6 ? -19.5 9.227 9.594 1 93.94 6 GLN B O 1
ATOM 1366 N N . GLU B 1 7 ? -18.516 10.539 11.094 1 94.88 7 GLU B N 1
ATOM 1367 C CA . GLU B 1 7 ? -19.094 11.758 10.531 1 94.88 7 GLU B CA 1
ATOM 1368 C C . GLU B 1 7 ? -18.469 12.086 9.172 1 94.88 7 GLU B C 1
ATOM 1370 O O . GLU B 1 7 ? -19.141 12.633 8.297 1 94.88 7 GLU B O 1
ATOM 1375 N N . TYR B 1 8 ? -17.219 11.719 8.945 1 96.38 8 TYR B N 1
ATOM 1376 C CA . TYR B 1 8 ? -16.5 12.195 7.77 1 96.38 8 TYR B CA 1
ATOM 1377 C C . TYR B 1 8 ? -16.094 11.031 6.871 1 96.38 8 TYR B C 1
ATOM 1379 O O . TYR B 1 8 ? -15.469 11.234 5.828 1 96.38 8 TYR B O 1
ATOM 1387 N N . ARG B 1 9 ? -16.438 9.875 7.215 1 95.25 9 ARG B N 1
ATOM 1388 C CA . ARG B 1 9 ? -16.047 8.648 6.527 1 95.25 9 ARG B CA 1
ATOM 1389 C C . ARG B 1 9 ? -16.312 8.758 5.027 1 95.25 9 ARG B C 1
ATOM 1391 O O . ARG B 1 9 ? -15.422 8.492 4.215 1 95.25 9 ARG B O 1
ATOM 1398 N N . ASP B 1 10 ? -17.484 9.203 4.66 1 94.38 10 ASP B N 1
ATOM 1399 C CA . ASP B 1 10 ? -17.875 9.242 3.252 1 94.38 10 ASP B CA 1
ATOM 1400 C C . ASP B 1 10 ? -17.047 10.273 2.482 1 94.38 10 ASP B C 1
ATOM 1402 O O . ASP B 1 10 ? -16.953 10.203 1.257 1 94.38 10 ASP B O 1
ATOM 1406 N N . ARG B 1 11 ? -16.484 11.172 3.174 1 96.56 11 ARG B N 1
ATOM 1407 C CA . ARG B 1 11 ? -15.703 12.227 2.535 1 96.56 11 ARG B CA 1
ATOM 1408 C C . ARG B 1 11 ? -14.234 11.828 2.443 1 96.56 11 ARG B C 1
ATOM 1410 O O . ARG B 1 11 ? -13.469 12.43 1.689 1 96.56 11 ARG B O 1
ATOM 1417 N N . ILE B 1 12 ? -13.828 10.781 3.223 1 97.56 12 ILE B N 1
ATOM 1418 C CA . ILE B 1 12 ? -12.406 10.5 3.316 1 97.56 12 ILE B CA 1
ATOM 1419 C C . ILE B 1 12 ? -12.117 9.102 2.779 1 97.56 12 ILE B C 1
ATOM 1421 O O . ILE B 1 12 ? -11.117 8.883 2.094 1 97.56 12 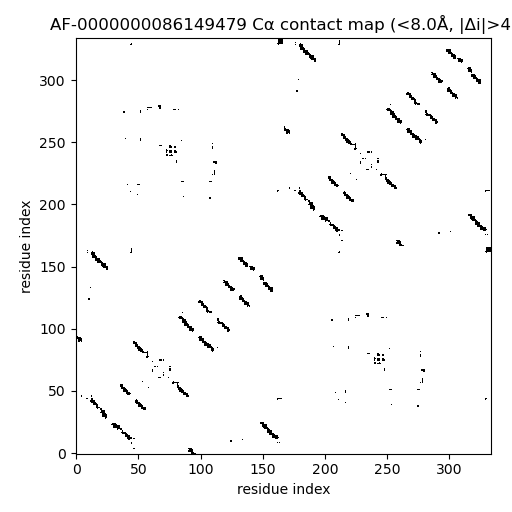ILE B O 1
ATOM 1425 N N . ALA B 1 13 ? -13 8.141 3.07 1 97 13 ALA B N 1
ATOM 1426 C CA . ALA B 1 13 ? -12.781 6.77 2.609 1 97 13 ALA B CA 1
ATOM 1427 C C . ALA B 1 13 ? -12.766 6.703 1.084 1 97 13 ALA B C 1
ATOM 1429 O O . ALA B 1 13 ? -13.578 7.359 0.421 1 97 13 ALA B O 1
ATOM 1430 N N . GLY B 1 14 ? -11.859 5.957 0.512 1 97.25 14 GLY B N 1
ATOM 1431 C CA . GLY B 1 14 ? -11.703 5.824 -0.928 1 97.25 14 GLY B CA 1
ATOM 1432 C C . GLY B 1 14 ? -10.258 5.898 -1.383 1 97.25 14 GLY B C 1
ATOM 1433 O O . GLY B 1 14 ? -9.344 5.793 -0.568 1 97.25 14 GLY B O 1
ATOM 1434 N N . GLY B 1 15 ? -10.109 5.902 -2.713 1 98.06 15 GLY B N 1
ATOM 1435 C CA . GLY B 1 15 ? -8.797 6.004 -3.336 1 98.06 15 GLY B CA 1
ATOM 1436 C C . GLY B 1 15 ? -8.422 7.426 -3.713 1 98.06 15 GLY B C 1
ATOM 1437 O O . GLY B 1 15 ? -9.25 8.172 -4.242 1 98.06 15 GLY B O 1
ATOM 1438 N N . TRP B 1 16 ? -7.191 7.797 -3.428 1 98.75 16 TRP B N 1
ATOM 1439 C CA . TRP B 1 16 ? -6.684 9.148 -3.648 1 98.75 16 TRP B CA 1
ATOM 1440 C C . TRP B 1 16 ? -5.348 9.109 -4.379 1 98.75 16 TRP B C 1
ATOM 1442 O O . TRP B 1 16 ? -4.539 8.203 -4.168 1 98.75 16 TRP B O 1
ATOM 1452 N N . ARG B 1 17 ? -5.137 10.117 -5.211 1 98.69 17 ARG B N 1
ATOM 1453 C CA . ARG B 1 17 ? -3.848 10.258 -5.879 1 98.69 17 ARG B CA 1
ATOM 1454 C C . ARG B 1 17 ? -3.258 11.641 -5.652 1 98.69 17 ARG B C 1
ATOM 1456 O O . ARG B 1 17 ? -3.992 12.633 -5.594 1 98.69 17 ARG B O 1
ATOM 1463 N N . ILE B 1 18 ? -1.937 11.758 -5.598 1 98.75 18 ILE B N 1
ATOM 1464 C CA . ILE B 1 18 ? -1.271 13.047 -5.434 1 98.75 18 ILE B CA 1
ATOM 1465 C C . ILE B 1 18 ? -1.42 13.867 -6.707 1 98.75 18 ILE B C 1
ATOM 1467 O O . ILE B 1 18 ? -1.178 13.375 -7.809 1 98.75 18 ILE B O 1
ATOM 1471 N N . ILE B 1 19 ? -1.775 15.117 -6.559 1 98.44 19 ILE B N 1
ATOM 1472 C CA . ILE B 1 19 ? -1.834 15.977 -7.734 1 98.44 19 ILE B CA 1
ATOM 1473 C C . ILE B 1 19 ? -0.907 17.172 -7.543 1 98.44 19 ILE B C 1
ATOM 1475 O O . ILE B 1 19 ? -0.563 17.859 -8.508 1 98.44 19 ILE B O 1
ATOM 1479 N N . ALA B 1 20 ? -0.488 17.484 -6.336 1 98.38 20 ALA B N 1
ATOM 1480 C CA . ALA B 1 20 ? 0.452 18.562 -6.074 1 98.38 20 ALA B CA 1
ATOM 1481 C C . ALA B 1 20 ? 1.16 18.375 -4.738 1 98.38 20 ALA B C 1
ATOM 1483 O O . ALA B 1 20 ? 0.572 17.844 -3.787 1 98.38 20 ALA B O 1
ATOM 1484 N N . VAL B 1 21 ? 2.396 18.812 -4.699 1 98.25 21 VAL B N 1
ATOM 1485 C CA . VAL B 1 21 ? 3.186 18.828 -3.473 1 98.25 21 VAL B CA 1
ATOM 1486 C C . VAL B 1 21 ? 3.895 20.172 -3.336 1 98.25 21 VAL B C 1
ATOM 1488 O O . VAL B 1 21 ? 4.477 20.688 -4.297 1 98.25 21 VAL B O 1
ATOM 1491 N N . GLU B 1 22 ? 3.852 20.734 -2.162 1 97.44 22 GLU B N 1
ATOM 1492 C CA . GLU B 1 22 ? 4.59 21.953 -1.823 1 97.44 22 GLU B CA 1
ATOM 1493 C C . GLU B 1 22 ? 5.391 21.766 -0.535 1 97.44 22 GLU B C 1
ATOM 1495 O O . GLU B 1 22 ? 4.867 21.266 0.458 1 97.44 22 GLU B O 1
ATOM 1500 N N . HIS B 1 23 ? 6.586 22.094 -0.68 1 95.19 23 HIS B N 1
ATOM 1501 C CA . HIS B 1 23 ? 7.363 22.312 0.535 1 95.19 23 HIS B CA 1
ATOM 1502 C C . HIS B 1 23 ? 7.285 23.75 0.995 1 95.19 23 H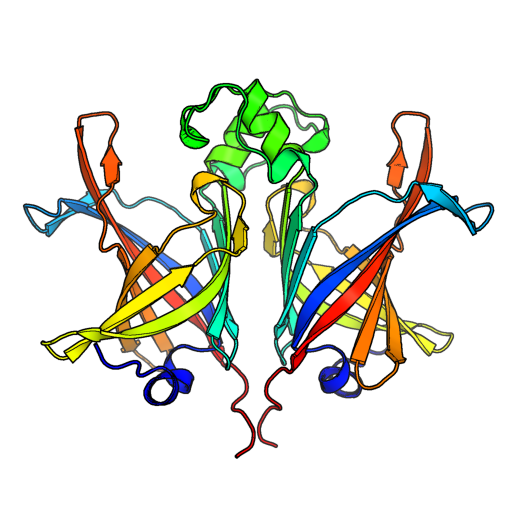IS B C 1
ATOM 1504 O O . HIS B 1 23 ? 7.605 24.672 0.234 1 95.19 23 HIS B O 1
ATOM 1510 N N . ARG B 1 24 ? 6.863 23.922 2.23 1 95.56 24 ARG B N 1
ATOM 1511 C CA . ARG B 1 24 ? 6.672 25.281 2.738 1 95.56 24 ARG B CA 1
ATOM 1512 C C . ARG B 1 24 ? 7.57 25.547 3.939 1 95.56 24 ARG B C 1
ATOM 1514 O O . ARG B 1 24 ? 7.852 24.641 4.727 1 95.56 24 ARG B O 1
ATOM 1521 N N . ASP B 1 25 ? 8.055 26.797 3.988 1 93.19 25 ASP B N 1
ATOM 1522 C CA . ASP B 1 25 ? 8.641 27.297 5.227 1 93.19 25 ASP B CA 1
ATOM 1523 C C . ASP B 1 25 ? 7.562 27.625 6.25 1 93.19 25 ASP B C 1
ATOM 1525 O O . ASP B 1 25 ? 6.785 28.562 6.062 1 93.19 25 ASP B O 1
ATOM 1529 N N . PRO B 1 26 ? 7.586 26.828 7.297 1 89.19 26 PRO B N 1
ATOM 1530 C CA . PRO B 1 26 ? 6.488 27.031 8.242 1 89.19 26 PRO B CA 1
ATOM 1531 C C . PRO B 1 26 ? 6.539 28.391 8.922 1 89.19 26 PRO B C 1
ATOM 1533 O O . PRO B 1 26 ? 5.52 28.875 9.414 1 89.19 26 PRO B O 1
ATOM 1536 N N . SER B 1 27 ? 7.742 29.031 8.984 1 88.81 27 SER B N 1
ATOM 1537 C CA . SER B 1 27 ? 7.883 30.328 9.633 1 88.81 27 SER B CA 1
ATOM 1538 C C . SER B 1 27 ? 7.301 31.438 8.773 1 88.81 27 SER B C 1
ATOM 1540 O O . SER B 1 27 ? 6.754 32.406 9.289 1 88.81 27 SER B O 1
ATOM 1542 N N . THR B 1 28 ? 7.336 31.344 7.473 1 92.31 28 THR B N 1
ATOM 1543 C CA . THR B 1 28 ? 6.879 32.406 6.57 1 92.31 28 THR B CA 1
ATOM 1544 C C . THR B 1 28 ? 5.664 31.922 5.773 1 92.31 28 THR B C 1
ATOM 1546 O O . THR B 1 28 ? 5.016 32.719 5.102 1 92.31 28 THR B O 1
ATOM 1549 N N . ASP B 1 29 ? 5.34 30.625 5.848 1 91.94 29 ASP B N 1
ATOM 1550 C CA . ASP B 1 29 ? 4.273 30.016 5.062 1 91.94 29 ASP B CA 1
ATOM 1551 C C . ASP B 1 29 ? 4.492 30.25 3.566 1 91.94 29 ASP B C 1
ATOM 1553 O O . ASP B 1 29 ? 3.545 30.516 2.828 1 91.94 29 ASP B O 1
ATOM 1557 N N . THR B 1 30 ? 5.75 30.281 3.154 1 95.12 30 THR B N 1
ATOM 1558 C CA . THR B 1 30 ? 6.094 30.453 1.748 1 95.12 30 THR B CA 1
ATOM 1559 C C . THR B 1 30 ? 6.555 29.125 1.141 1 95.12 30 THR B C 1
ATOM 1561 O O . THR B 1 30 ? 7.215 28.328 1.807 1 95.12 30 THR B O 1
ATOM 1564 N N . VAL B 1 31 ? 6.145 29 -0.127 1 96.31 31 VAL B N 1
ATOM 1565 C CA . VAL B 1 31 ? 6.574 27.812 -0.856 1 96.31 31 VAL B CA 1
ATOM 1566 C C . VAL B 1 31 ? 8.062 27.906 -1.168 1 96.31 31 VAL B C 1
ATOM 1568 O O . VAL B 1 31 ? 8.516 28.875 -1.784 1 96.31 31 VAL B O 1
ATOM 1571 N N . VAL B 1 32 ? 8.805 26.891 -0.73 1 94.5 32 VAL B N 1
ATOM 1572 C CA . VAL B 1 32 ? 10.242 26.922 -0.951 1 94.5 32 VAL B CA 1
ATOM 1573 C C . VAL B 1 32 ? 10.633 25.906 -2.012 1 94.5 32 VAL B C 1
ATOM 1575 O O . VAL B 1 32 ? 11.734 25.969 -2.57 1 94.5 32 VAL B O 1
ATOM 1578 N N . ALA B 1 33 ? 9.805 24.922 -2.291 1 94.19 33 ALA B N 1
ATOM 1579 C CA . ALA B 1 33 ? 10.031 23.922 -3.332 1 94.19 33 ALA B CA 1
ATOM 1580 C C . ALA B 1 33 ? 8.727 23.25 -3.74 1 94.19 33 ALA B C 1
ATOM 1582 O O . ALA B 1 33 ? 7.746 23.281 -3 1 94.19 33 ALA B O 1
ATOM 1583 N N . LYS B 1 34 ? 8.68 22.688 -4.914 1 96.62 34 LYS B N 1
ATOM 1584 C CA . LYS B 1 34 ? 7.57 21.891 -5.434 1 96.62 34 LYS B CA 1
ATOM 1585 C C . LYS B 1 34 ? 8.062 20.547 -5.977 1 96.62 34 LYS B C 1
ATOM 1587 O O . LYS B 1 34 ? 8.086 20.344 -7.191 1 96.62 34 LYS B O 1
ATOM 1592 N N . PRO B 1 35 ? 8.352 19.688 -5.012 1 94.38 35 PRO B N 1
ATOM 1593 C CA . PRO B 1 35 ? 8.828 18.391 -5.48 1 94.38 35 PRO B CA 1
ATOM 1594 C C . PRO B 1 35 ? 7.793 17.656 -6.336 1 94.38 35 PRO B C 1
ATOM 1596 O O . PRO B 1 35 ? 6.59 17.859 -6.164 1 94.38 35 PRO B O 1
ATOM 1599 N N . GLN B 1 36 ? 8.336 16.812 -7.227 1 95.56 36 GLN B N 1
ATOM 1600 C CA . GLN B 1 36 ? 7.469 15.984 -8.047 1 95.56 36 GLN B CA 1
ATOM 1601 C C . GLN B 1 36 ? 7.285 14.602 -7.43 1 95.56 36 GLN B C 1
ATOM 1603 O O . GLN B 1 36 ? 8.133 13.727 -7.598 1 95.56 36 GLN B O 1
ATOM 1608 N N . LEU B 1 37 ? 6.234 14.438 -6.734 1 96.75 37 LEU B N 1
ATOM 1609 C CA . LEU B 1 37 ? 5.895 13.133 -6.164 1 96.75 37 LEU B CA 1
ATOM 1610 C C . LEU B 1 37 ? 4.648 12.555 -6.832 1 96.75 37 LEU B C 1
ATOM 1612 O O . LEU B 1 37 ? 3.76 13.305 -7.246 1 96.75 37 LEU B O 1
ATOM 1616 N N . THR B 1 38 ? 4.656 11.297 -7 1 96.44 38 THR B N 1
ATOM 1617 C CA . THR B 1 38 ? 3.447 10.539 -7.305 1 96.44 38 THR B CA 1
ATOM 1618 C C . THR B 1 38 ? 3.043 9.664 -6.121 1 96.44 38 THR B C 1
ATOM 1620 O O . THR B 1 38 ? 3.879 9.312 -5.289 1 96.44 38 THR B O 1
ATOM 1623 N N . GLY B 1 39 ? 1.736 9.43 -6.016 1 98.06 39 GLY B N 1
ATOM 1624 C CA . GLY B 1 39 ? 1.318 8.602 -4.898 1 98.06 39 GLY B CA 1
ATOM 1625 C C . GLY B 1 39 ? -0.136 8.172 -4.98 1 98.06 39 GLY B C 1
ATOM 1626 O O . GLY B 1 39 ? -0.925 8.781 -5.707 1 98.06 39 GLY B O 1
ATOM 1627 N N . ARG B 1 40 ? -0.402 7.102 -4.281 1 98.38 40 ARG B N 1
ATOM 1628 C CA . ARG B 1 40 ? -1.737 6.547 -4.086 1 98.38 40 ARG B CA 1
ATOM 1629 C C . ARG B 1 40 ? -1.98 6.211 -2.617 1 98.38 40 ARG B C 1
ATOM 1631 O O . ARG B 1 40 ? -1.087 5.707 -1.935 1 98.38 40 ARG B O 1
ATOM 1638 N N . VAL B 1 41 ? -3.115 6.586 -2.176 1 98.5 41 VAL B N 1
ATOM 1639 C CA . VAL B 1 41 ? -3.557 6.105 -0.872 1 98.5 41 VAL B CA 1
ATOM 1640 C C . VAL B 1 41 ? -4.984 5.57 -0.975 1 98.5 41 VAL B C 1
ATOM 1642 O O . VAL B 1 41 ? -5.828 6.16 -1.656 1 98.5 41 VAL B O 1
ATOM 1645 N N . TYR B 1 42 ? -5.211 4.453 -0.412 1 98.19 42 TYR B N 1
ATOM 1646 C CA . TYR B 1 42 ? -6.57 3.955 -0.237 1 98.19 42 TYR B CA 1
ATOM 1647 C C . TYR B 1 42 ? -6.93 3.857 1.24 1 98.19 42 TYR B C 1
ATOM 1649 O O . TYR B 1 42 ? -6.152 3.334 2.041 1 98.19 42 TYR B O 1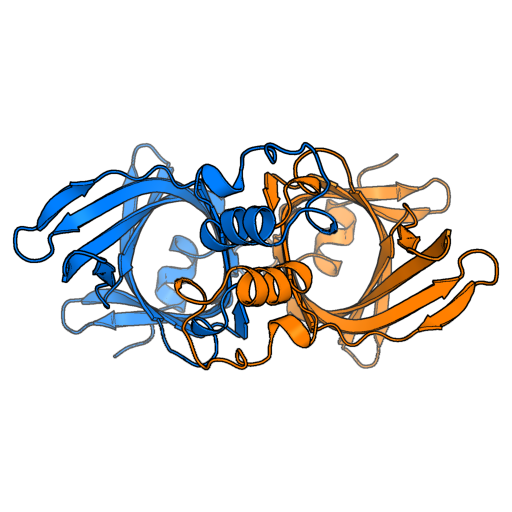
ATOM 1657 N N . ILE B 1 43 ? -8.047 4.379 1.549 1 97.81 43 ILE B N 1
ATOM 1658 C CA . ILE B 1 43 ? -8.586 4.336 2.904 1 97.81 43 ILE B CA 1
ATOM 1659 C C . ILE B 1 43 ? -9.898 3.562 2.916 1 97.81 43 ILE B C 1
ATOM 1661 O O . ILE B 1 43 ? -10.867 3.963 2.266 1 97.81 43 ILE B O 1
ATOM 1665 N N . SER B 1 44 ? -9.906 2.504 3.695 1 96.25 44 SER B N 1
ATOM 1666 C CA . SER B 1 44 ? -11.109 1.676 3.764 1 96.25 44 SER B CA 1
ATOM 1667 C C . SER B 1 44 ? -12.211 2.367 4.559 1 96.25 44 SER B C 1
ATOM 1669 O O . SER B 1 44 ? -11.953 3.312 5.305 1 96.25 44 SER B O 1
ATOM 1671 N N . PRO B 1 45 ? -13.461 1.887 4.469 1 93.56 45 PRO B N 1
ATOM 1672 C CA . PRO B 1 45 ? -14.562 2.457 5.254 1 93.56 45 PRO B CA 1
ATOM 1673 C C . PRO B 1 45 ? -14.367 2.271 6.758 1 93.56 45 PRO B C 1
ATOM 1675 O O . PRO B 1 45 ? -15.047 2.92 7.555 1 93.56 45 PRO B O 1
ATOM 1678 N N . HIS B 1 46 ? -13.445 1.421 7.152 1 92.94 46 HIS B N 1
ATOM 1679 C CA . HIS B 1 46 ? -13.211 1.205 8.578 1 92.94 46 HIS B CA 1
ATOM 1680 C C . HIS B 1 46 ? -11.93 1.897 9.031 1 92.94 46 HIS B C 1
ATOM 1682 O O . HIS B 1 46 ? -11.492 1.713 10.172 1 92.94 46 HIS B O 1
ATOM 1688 N N . GLY B 1 47 ? -11.305 2.605 8.133 1 94.69 47 GLY B N 1
ATOM 1689 C CA . GLY B 1 47 ? -10.188 3.451 8.531 1 94.69 47 GLY B CA 1
ATOM 1690 C C . GLY B 1 47 ? -8.836 2.793 8.32 1 94.69 47 GLY B C 1
ATOM 1691 O O . GLY B 1 47 ? -7.816 3.283 8.812 1 94.69 47 GLY B O 1
ATOM 1692 N N . TRP B 1 48 ? -8.812 1.638 7.699 1 96.38 48 TRP B N 1
ATOM 1693 C CA . TRP B 1 48 ? -7.531 1.06 7.309 1 96.38 48 TRP B CA 1
ATOM 1694 C C . TRP B 1 48 ? -6.953 1.788 6.098 1 96.38 48 TRP B C 1
ATOM 1696 O O . TRP B 1 48 ? -7.641 1.976 5.09 1 96.38 48 TRP B O 1
ATOM 1706 N N . LEU B 1 49 ? -5.723 2.164 6.207 1 97.62 49 LEU B N 1
ATOM 1707 C CA . LEU B 1 49 ? -5.078 2.988 5.191 1 97.62 49 LEU B CA 1
ATOM 1708 C C . LEU B 1 49 ? -3.842 2.293 4.629 1 97.62 49 LEU B C 1
ATOM 1710 O O . LEU B 1 49 ? -3.062 1.702 5.379 1 97.62 49 LEU B O 1
ATOM 1714 N N . SER B 1 50 ? -3.664 2.311 3.34 1 97.88 50 SER B N 1
ATOM 1715 C CA . SER B 1 50 ? -2.447 1.915 2.639 1 97.88 50 SER B CA 1
ATOM 1716 C C . SER B 1 50 ? -1.979 3.008 1.685 1 97.88 50 SER B C 1
ATOM 1718 O O . SER B 1 50 ? -2.754 3.488 0.854 1 97.88 50 SER B O 1
ATOM 1720 N N . ALA B 1 51 ? -0.704 3.371 1.797 1 97.62 51 ALA B N 1
ATOM 1721 C CA . ALA B 1 51 ? -0.155 4.477 1.018 1 97.62 51 ALA B CA 1
ATOM 1722 C C . ALA B 1 51 ? 1.146 4.07 0.329 1 97.62 51 ALA B C 1
ATOM 1724 O O . ALA B 1 51 ? 1.977 3.377 0.918 1 97.62 51 ALA B O 1
ATOM 1725 N N . LEU B 1 52 ? 1.299 4.43 -0.916 1 97.5 52 LEU B N 1
ATOM 1726 C CA . LEU B 1 52 ? 2.533 4.379 -1.693 1 97.5 52 LEU B CA 1
ATOM 1727 C C . LEU B 1 52 ? 2.855 5.746 -2.287 1 97.5 52 LEU B C 1
ATOM 1729 O O . LEU B 1 52 ? 1.999 6.371 -2.918 1 97.5 52 LEU B O 1
ATOM 1733 N N . ILE B 1 53 ? 4.051 6.234 -2.031 1 96.88 53 ILE B N 1
ATOM 1734 C CA . ILE B 1 53 ? 4.523 7.523 -2.523 1 96.88 53 ILE B CA 1
ATOM 1735 C C . ILE B 1 53 ? 5.914 7.367 -3.133 1 96.88 53 ILE B C 1
ATOM 1737 O O . ILE B 1 53 ? 6.781 6.707 -2.555 1 96.88 53 ILE B O 1
ATOM 1741 N N . ALA B 1 54 ? 6.102 7.973 -4.309 1 95.75 54 ALA B N 1
ATOM 1742 C CA . ALA B 1 54 ? 7.367 7.805 -5.016 1 95.75 54 ALA B CA 1
ATOM 1743 C C . ALA B 1 54 ? 7.852 9.125 -5.602 1 95.75 54 ALA B C 1
ATOM 1745 O O . ALA B 1 54 ? 7.051 9.906 -6.121 1 95.75 54 ALA B O 1
ATOM 1746 N N . SER B 1 55 ? 9.109 9.359 -5.418 1 94.5 55 SER B N 1
ATOM 1747 C CA . SER B 1 55 ? 9.773 10.406 -6.195 1 94.5 55 SER B CA 1
ATOM 1748 C C . SER B 1 55 ? 10.172 9.898 -7.578 1 94.5 55 SER B C 1
ATOM 1750 O O . SER B 1 55 ? 10.117 8.695 -7.84 1 94.5 55 SER B O 1
ATOM 1752 N N . PRO B 1 56 ? 10.617 10.797 -8.461 1 89.19 56 PRO B N 1
ATOM 1753 C CA . PRO B 1 56 ? 11.016 10.375 -9.805 1 89.19 56 PRO B CA 1
ATOM 1754 C C . PRO B 1 56 ? 12.156 9.359 -9.797 1 89.19 56 PRO B C 1
ATOM 1756 O O . PRO B 1 56 ? 12.25 8.516 -10.688 1 89.19 56 PRO B O 1
ATOM 1759 N N . VAL B 1 57 ? 12.953 9.398 -8.812 1 83.69 57 VAL B N 1
ATOM 1760 C CA . VAL B 1 57 ? 14.109 8.5 -8.75 1 83.69 57 VAL B CA 1
ATOM 1761 C C . VAL B 1 57 ? 13.633 7.059 -8.594 1 83.69 57 VAL B C 1
ATOM 1763 O O . VAL B 1 57 ? 14.312 6.121 -9.023 1 83.69 57 VAL B O 1
ATOM 1766 N N . ALA B 1 58 ? 12.477 6.906 -8 1 83.44 58 ALA B N 1
ATOM 1767 C CA . ALA B 1 58 ? 11.945 5.574 -7.727 1 83.44 58 ALA B CA 1
ATOM 1768 C C . ALA B 1 58 ? 11.086 5.078 -8.883 1 83.44 58 ALA B C 1
ATOM 1770 O O . ALA B 1 58 ? 10.523 3.982 -8.828 1 83.44 58 ALA B O 1
ATOM 1771 N N . THR B 1 59 ? 10.992 5.848 -9.961 1 78.06 59 THR B N 1
ATOM 1772 C CA . THR B 1 59 ? 10.102 5.461 -11.047 1 78.06 59 THR B CA 1
ATOM 1773 C C . THR B 1 59 ? 10.867 5.363 -12.367 1 78.06 59 THR B C 1
ATOM 1775 O O . THR B 1 59 ? 10.281 5.062 -13.406 1 78.06 59 THR B O 1
ATOM 1778 N N . LEU B 1 60 ? 12.125 5.562 -12.258 1 76 60 LEU B N 1
ATOM 1779 C CA . LEU B 1 60 ? 12.953 5.488 -13.453 1 76 60 LEU B CA 1
ATOM 1780 C C . LEU B 1 60 ? 13.742 4.188 -13.484 1 76 60 LEU B C 1
ATOM 1782 O O . LEU B 1 60 ? 14.133 3.666 -12.438 1 76 60 LEU B O 1
ATOM 1786 N N . PRO B 1 61 ? 13.914 3.695 -14.711 1 75.81 61 PRO B N 1
ATOM 1787 C CA . PRO B 1 61 ? 14.734 2.486 -14.82 1 75.81 61 PRO B CA 1
ATOM 1788 C C . PRO B 1 61 ? 16.141 2.674 -14.25 1 75.81 61 PRO B C 1
ATOM 1790 O O . PRO B 1 61 ? 16.672 3.787 -14.266 1 75.81 61 PRO B O 1
ATOM 1793 N N . LEU B 1 62 ? 16.656 1.604 -13.742 1 75.75 62 LEU B N 1
ATOM 1794 C CA . LEU B 1 62 ? 18.016 1.641 -13.211 1 75.75 62 LEU B CA 1
ATOM 1795 C C . LEU B 1 62 ? 19.031 1.89 -14.328 1 75.75 62 LEU B C 1
ATOM 1797 O O . LEU B 1 62 ? 18.891 1.352 -15.43 1 75.75 62 LEU B O 1
ATOM 1801 N N . PRO B 1 63 ? 20 2.678 -14.031 1 74.38 63 PRO B N 1
ATOM 1802 C CA . PRO B 1 63 ? 21.031 2.93 -15.039 1 74.38 63 PRO B CA 1
ATOM 1803 C C . PRO B 1 63 ? 21.672 1.645 -15.555 1 74.38 63 PRO B C 1
ATOM 1805 O O . PRO B 1 63 ? 22.016 1.557 -16.734 1 74.38 63 PRO B O 1
ATOM 1808 N N . SER B 1 64 ? 21.844 0.614 -14.727 1 74.75 64 SER B N 1
ATOM 1809 C CA . SER B 1 64 ? 22.516 -0.623 -15.109 1 74.75 64 SER B CA 1
ATOM 1810 C C . SER B 1 64 ? 21.609 -1.501 -15.969 1 74.75 64 SER B C 1
ATOM 1812 O O . SER B 1 64 ? 22.094 -2.424 -16.641 1 74.75 64 SER B O 1
ATOM 1814 N N . GLY B 1 65 ? 20.328 -1.226 -15.914 1 71.56 65 GLY B N 1
ATOM 1815 C CA . GLY B 1 65 ? 19.375 -2.08 -16.609 1 71.56 65 GLY B CA 1
ATOM 1816 C C . GLY B 1 65 ? 19.109 -3.383 -15.883 1 71.56 65 GLY B C 1
ATOM 1817 O O . GLY B 1 65 ? 18.328 -4.211 -16.359 1 71.56 65 GLY B O 1
ATOM 1818 N N . GLN B 1 66 ? 19.812 -3.539 -14.711 1 71.62 66 GLN B N 1
ATOM 1819 C CA . GLN B 1 66 ? 19.609 -4.758 -13.938 1 71.62 66 GLN B CA 1
ATOM 1820 C C . GLN B 1 66 ? 18.266 -4.75 -13.234 1 71.62 66 GLN B C 1
ATOM 1822 O O . GLN B 1 66 ? 17.656 -3.691 -13.062 1 71.62 66 GLN B O 1
ATOM 1827 N N . GLN B 1 67 ? 17.875 -6.012 -12.883 1 74.31 67 GLN B N 1
ATOM 1828 C CA . GLN B 1 67 ? 16.672 -6.141 -12.062 1 74.31 67 GLN B CA 1
ATOM 1829 C C . GLN B 1 67 ? 16.938 -5.695 -10.633 1 74.31 67 GLN B C 1
ATOM 1831 O O . GLN B 1 67 ? 18.047 -5.867 -10.109 1 74.31 67 GLN B O 1
ATOM 1836 N N . PHE B 1 68 ? 15.992 -5.062 -10.031 1 76.5 68 PHE B N 1
ATOM 1837 C CA . PHE B 1 68 ? 16.078 -4.477 -8.703 1 76.5 68 PHE B CA 1
ATOM 1838 C C . PHE B 1 68 ? 16.719 -5.453 -7.719 1 76.5 68 PHE B C 1
ATOM 1840 O O . PHE B 1 68 ? 17.656 -5.098 -6.996 1 76.5 68 PHE B O 1
ATOM 1847 N N . ARG B 1 69 ? 16.297 -6.723 -7.758 1 76.75 69 ARG B N 1
ATOM 1848 C CA . ARG B 1 69 ? 16.75 -7.695 -6.773 1 76.75 69 ARG B CA 1
ATOM 1849 C C . ARG B 1 69 ? 18.234 -8.023 -6.98 1 76.75 69 ARG B C 1
ATOM 1851 O O . ARG B 1 69 ? 18.938 -8.375 -6.031 1 76.75 69 ARG B O 1
ATOM 1858 N N . SER B 1 70 ? 18.688 -7.809 -8.188 1 81.38 70 SER B N 1
ATOM 1859 C CA . SER B 1 70 ? 20.062 -8.195 -8.492 1 81.38 70 SER B CA 1
ATOM 1860 C C . SER B 1 70 ? 20.938 -6.973 -8.727 1 81.38 70 SER B C 1
ATOM 1862 O O . SER B 1 70 ? 22.141 -7.105 -8.977 1 81.38 70 SER B O 1
ATOM 1864 N N . ALA B 1 71 ? 20.422 -5.777 -8.594 1 87.38 71 ALA B N 1
ATOM 1865 C CA . ALA B 1 71 ? 21.172 -4.547 -8.82 1 87.38 71 ALA B CA 1
ATOM 1866 C C . ALA B 1 71 ? 22.125 -4.27 -7.664 1 87.38 71 ALA B C 1
ATOM 1868 O O . ALA B 1 71 ? 22.078 -4.941 -6.633 1 87.38 71 ALA B O 1
ATOM 1869 N N . SER B 1 72 ? 23.031 -3.354 -7.898 1 92.69 72 SER B N 1
ATOM 1870 C CA . SER B 1 72 ? 23.984 -2.986 -6.852 1 92.69 72 SER B CA 1
ATOM 1871 C C . SER B 1 72 ? 23.281 -2.377 -5.648 1 92.69 72 SER B C 1
ATOM 1873 O O . SER B 1 72 ? 22.156 -1.86 -5.777 1 92.69 72 SER B O 1
ATOM 1875 N N . ASP B 1 73 ? 23.969 -2.455 -4.52 1 93.5 73 ASP B N 1
ATOM 1876 C CA . ASP B 1 73 ? 23.406 -1.854 -3.312 1 93.5 73 ASP B CA 1
ATOM 1877 C C . ASP B 1 73 ? 23.141 -0.366 -3.516 1 93.5 73 ASP B C 1
ATOM 1879 O O . ASP B 1 73 ? 22.125 0.151 -3.045 1 93.5 73 ASP B O 1
ATOM 1883 N N . ALA B 1 74 ? 24.047 0.264 -4.172 1 92.81 74 ALA B N 1
ATOM 1884 C CA . ALA B 1 74 ? 23.891 1.699 -4.398 1 92.81 74 ALA B CA 1
ATOM 18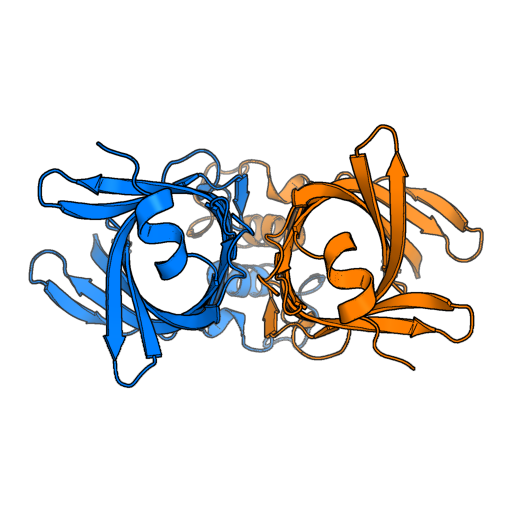85 C C . ALA B 1 74 ? 22.641 2 -5.219 1 92.81 74 ALA B C 1
ATOM 1887 O O . ALA B 1 74 ? 21.891 2.916 -4.891 1 92.81 74 ALA B O 1
ATOM 1888 N N . GLU B 1 75 ? 22.406 1.251 -6.223 1 91 75 GLU B N 1
ATOM 1889 C CA . GLU B 1 75 ? 21.234 1.454 -7.078 1 91 75 GLU B CA 1
ATOM 1890 C C . GLU B 1 75 ? 19.938 1.154 -6.328 1 91 75 GLU B C 1
ATOM 1892 O O . GLU B 1 75 ? 18.984 1.915 -6.414 1 91 75 GLU B O 1
ATOM 1897 N N . VAL B 1 76 ? 19.938 0.088 -5.617 1 91.38 76 VAL B N 1
ATOM 1898 C CA . VAL B 1 76 ? 18.766 -0.309 -4.848 1 91.38 76 VAL B CA 1
ATOM 1899 C C . VAL B 1 76 ? 18.469 0.74 -3.779 1 91.38 76 VAL B C 1
ATOM 1901 O O . VAL B 1 76 ? 17.312 1.145 -3.602 1 91.38 76 VAL B O 1
ATOM 1904 N N . ALA B 1 77 ? 19.5 1.171 -3.156 1 91.44 77 ALA B N 1
ATOM 1905 C CA . ALA B 1 77 ? 19.328 2.168 -2.102 1 91.44 77 ALA B CA 1
ATOM 1906 C C . ALA B 1 77 ? 18.766 3.473 -2.662 1 91.44 77 ALA B C 1
ATOM 1908 O O . ALA B 1 77 ? 17.938 4.125 -2.025 1 91.44 77 ALA B O 1
ATOM 1909 N N . ARG B 1 78 ? 19.25 3.818 -3.768 1 89.88 78 ARG B N 1
ATOM 1910 C CA . ARG B 1 78 ? 18.766 5.039 -4.41 1 89.88 78 ARG B CA 1
ATOM 1911 C C . ARG B 1 78 ? 17.266 4.977 -4.66 1 89.88 78 ARG B C 1
ATOM 1913 O O . ARG B 1 78 ? 16.547 5.926 -4.355 1 89.88 78 ARG B O 1
ATOM 1920 N N . ILE B 1 79 ? 16.766 3.896 -5.172 1 90.69 79 ILE B N 1
ATOM 1921 C CA . ILE B 1 79 ? 1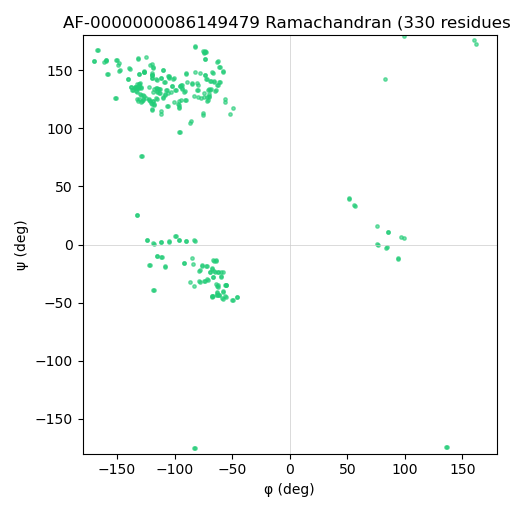5.344 3.715 -5.445 1 90.69 79 ILE B CA 1
ATOM 1922 C C . ILE B 1 79 ? 14.57 3.666 -4.133 1 90.69 79 ILE B C 1
ATOM 1924 O O . ILE B 1 79 ? 13.539 4.328 -3.986 1 90.69 79 ILE B O 1
ATOM 1928 N N . ALA B 1 80 ? 15.141 2.928 -3.225 1 91.81 80 ALA B N 1
ATOM 1929 C CA . ALA B 1 80 ? 14.469 2.727 -1.946 1 91.81 80 ALA B CA 1
ATOM 1930 C C . ALA B 1 80 ? 14.297 4.047 -1.201 1 91.81 80 ALA B C 1
ATOM 1932 O O . ALA B 1 80 ? 13.266 4.273 -0.557 1 91.81 80 ALA B O 1
ATOM 1933 N N . ARG B 1 81 ? 15.227 4.926 -1.29 1 90.81 81 ARG B N 1
ATOM 1934 C CA . ARG B 1 81 ? 15.18 6.207 -0.595 1 90.81 81 ARG B CA 1
ATOM 1935 C C . ARG B 1 81 ? 14.148 7.137 -1.232 1 90.81 81 ARG B C 1
ATOM 1937 O O . ARG B 1 81 ? 13.688 8.086 -0.598 1 90.81 81 ARG B O 1
ATOM 1944 N N . GLY B 1 82 ? 13.758 6.867 -2.412 1 91.56 82 GLY B N 1
ATOM 1945 C CA . GLY B 1 82 ? 12.781 7.68 -3.111 1 91.56 82 GLY B CA 1
ATOM 1946 C C . GLY B 1 82 ? 11.375 7.094 -3.066 1 91.56 82 GLY B C 1
ATOM 1947 O O . GLY B 1 82 ? 10.477 7.566 -3.766 1 91.56 82 GLY B O 1
ATOM 1948 N N . PHE B 1 83 ? 11.25 6.07 -2.295 1 93.38 83 PHE B N 1
ATOM 1949 C CA . PHE B 1 83 ? 9.977 5.352 -2.24 1 93.38 83 PHE B CA 1
ATOM 1950 C C . PHE B 1 83 ? 9.523 5.164 -0.798 1 93.38 83 PHE B C 1
ATOM 1952 O O . PHE B 1 83 ? 10.328 4.828 0.073 1 93.38 83 PHE B O 1
ATOM 1959 N N . GLN B 1 84 ? 8.242 5.434 -0.617 1 93.81 84 GLN B N 1
ATOM 1960 C CA . GLN B 1 84 ? 7.633 5.246 0.697 1 93.81 84 GLN B CA 1
ATOM 1961 C C . GLN B 1 84 ? 6.312 4.492 0.59 1 93.81 84 GLN B C 1
ATOM 1963 O O . GLN B 1 84 ? 5.473 4.809 -0.257 1 93.81 84 GLN B O 1
ATOM 1968 N N . ALA B 1 85 ? 6.188 3.486 1.42 1 95.88 85 ALA B N 1
ATOM 1969 C CA . ALA B 1 85 ? 4.93 2.76 1.557 1 95.88 85 ALA B CA 1
ATOM 1970 C C . ALA B 1 85 ? 4.656 2.408 3.016 1 95.88 85 ALA B C 1
ATOM 1972 O O . ALA B 1 85 ? 5.578 2.086 3.768 1 95.88 85 ALA B O 1
ATOM 1973 N N . TYR B 1 86 ? 3.41 2.475 3.416 1 95.69 86 TYR B N 1
ATOM 1974 C CA . TYR B 1 86 ? 3.012 2.096 4.766 1 95.69 86 TYR B CA 1
ATOM 1975 C C . TYR B 1 86 ? 1.521 1.786 4.828 1 95.69 86 TYR B C 1
ATOM 1977 O O . TYR B 1 86 ? 0.76 2.193 3.947 1 95.69 86 TYR B O 1
ATOM 1985 N N . CYS B 1 87 ? 1.152 1.032 5.867 1 96.62 87 CYS B N 1
ATOM 1986 C CA . CYS B 1 87 ? -0.259 0.733 6.086 1 96.62 87 CYS B CA 1
ATOM 1987 C C . CYS B 1 87 ? -0.563 0.592 7.57 1 96.62 87 CYS B C 1
ATOM 1989 O O . CYS B 1 87 ? 0.341 0.359 8.375 1 96.62 87 CYS B O 1
ATOM 1991 N N . GLY B 1 88 ? -1.777 0.806 7.859 1 95.75 88 GLY B N 1
ATOM 1992 C CA . GLY B 1 88 ? -2.301 0.721 9.211 1 95.75 88 GLY B CA 1
ATOM 1993 C C . GLY B 1 88 ? -3.609 1.466 9.398 1 95.75 88 GLY B C 1
ATOM 1994 O O . GLY B 1 88 ? -4.098 2.111 8.461 1 95.75 88 GLY B O 1
ATOM 1995 N N . TYR B 1 89 ? -4.148 1.351 10.578 1 95.31 89 TYR B N 1
ATOM 1996 C CA . TYR B 1 89 ? -5.406 2.039 10.852 1 95.31 89 TYR B CA 1
ATOM 1997 C C . TYR B 1 89 ? -5.16 3.498 11.211 1 95.31 89 TYR B C 1
ATOM 1999 O O . TYR B 1 89 ? -4.125 3.836 11.789 1 95.31 89 TYR B O 1
ATOM 2007 N N . MET B 1 90 ? -6.09 4.277 10.867 1 96.12 90 MET B N 1
ATOM 2008 C CA . MET B 1 90 ? -6.062 5.691 11.227 1 96.12 90 MET B CA 1
ATOM 2009 C C . MET B 1 90 ? -7.297 6.07 12.039 1 96.12 90 MET B C 1
ATOM 2011 O O . MET B 1 90 ? -8.312 5.371 11.992 1 96.12 90 MET B O 1
ATOM 2015 N N . LYS B 1 91 ? -7.125 7.066 12.789 1 96.81 91 LYS B N 1
ATOM 2016 C CA . LYS B 1 91 ? -8.211 7.734 13.492 1 96.81 91 LYS B CA 1
ATOM 2017 C C . LYS B 1 91 ? -8.336 9.195 13.07 1 96.81 91 LYS B C 1
ATOM 2019 O O . LYS B 1 91 ? -7.332 9.836 12.75 1 96.81 91 LYS B O 1
ATOM 2024 N N . LEU B 1 92 ? -9.555 9.656 13.055 1 98.06 92 LEU B N 1
ATOM 2025 C CA . LEU B 1 92 ? -9.828 11.031 12.656 1 98.06 92 LEU B CA 1
ATOM 2026 C C . LEU B 1 92 ? -10.414 11.828 13.812 1 98.06 92 LEU B C 1
ATOM 2028 O O . LEU B 1 92 ? -11.328 11.359 14.5 1 98.06 92 LEU B O 1
ATOM 2032 N N . PHE B 1 93 ? -9.875 13.023 13.977 1 98.06 93 PHE B N 1
ATOM 2033 C CA . PHE B 1 93 ? -10.273 13.875 15.094 1 98.06 93 PHE B CA 1
ATOM 2034 C C . PHE B 1 93 ? -10.586 15.289 14.617 1 98.06 93 PHE B C 1
ATOM 2036 O O . PHE B 1 93 ? -10.203 15.672 13.508 1 98.06 93 PHE B O 1
ATOM 2043 N N . LYS B 1 94 ? -11.336 15.992 15.445 1 96.88 94 LYS B N 1
ATOM 2044 C CA . LYS B 1 94 ? -11.406 17.453 15.406 1 96.88 94 LYS B CA 1
ATOM 2045 C C . LYS B 1 94 ? -10.672 18.062 16.594 1 96.88 94 LYS B C 1
ATOM 2047 O O . LYS B 1 94 ? -10.789 17.578 17.719 1 96.88 94 LYS B O 1
ATOM 2052 N N . ASP B 1 95 ? -9.859 19.062 16.234 1 93.69 95 ASP B N 1
ATOM 2053 C CA . ASP B 1 95 ? -9.203 19.75 17.328 1 93.69 95 ASP B CA 1
ATOM 2054 C C . ASP B 1 95 ? -10.125 20.812 17.938 1 93.69 95 ASP B C 1
ATOM 2056 O O . ASP B 1 95 ? -11.305 20.875 17.609 1 93.69 95 ASP B O 1
ATOM 2060 N N . GLU B 1 96 ? -9.617 21.594 18.891 1 93.25 96 GLU B N 1
ATOM 2061 C CA . GLU B 1 96 ? -10.414 22.562 19.641 1 93.25 96 GLU B CA 1
ATOM 2062 C C . GLU B 1 96 ? -10.992 23.641 18.719 1 93.25 96 GLU B C 1
ATOM 2064 O O . GLU B 1 96 ? -12.031 24.219 19.016 1 93.25 96 GLU B O 1
ATOM 2069 N N . GLN B 1 97 ? -10.43 23.906 17.609 1 93.75 97 GLN B N 1
ATOM 2070 C CA . GLN B 1 97 ? -10.875 24.922 16.656 1 93.75 97 GLN B CA 1
ATOM 2071 C C . GLN B 1 97 ? -11.734 24.312 15.562 1 93.75 97 GLN B C 1
ATOM 2073 O O . GLN B 1 97 ? -12.109 24.984 14.602 1 93.75 97 GLN B O 1
ATOM 2078 N N . GLY B 1 98 ? -12.047 23.031 15.609 1 94 98 GLY B N 1
ATOM 2079 C CA . GLY B 1 98 ? -12.898 22.359 14.641 1 94 98 GLY B CA 1
ATOM 2080 C C . GLY B 1 98 ? -12.141 21.875 13.422 1 94 98 GLY B C 1
ATOM 2081 O O . GLY B 1 98 ? -12.742 21.438 12.438 1 94 98 GLY B O 1
ATOM 2082 N N . ARG B 1 99 ? -10.852 21.938 13.539 1 94.81 99 ARG B N 1
ATOM 2083 C CA . ARG B 1 99 ? -10.039 21.5 12.414 1 94.81 99 ARG B CA 1
ATOM 2084 C C . ARG B 1 99 ? -9.812 20 12.453 1 94.81 99 ARG B C 1
ATOM 2086 O O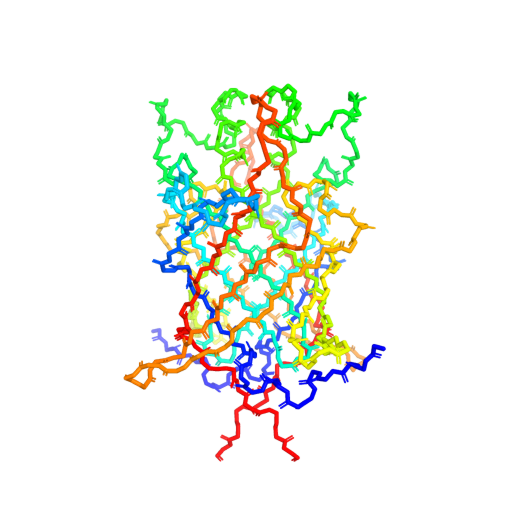 . ARG B 1 99 ? -9.562 19.438 13.516 1 94.81 99 ARG B O 1
ATOM 2093 N N . LEU B 1 100 ? -9.914 19.422 11.258 1 97.94 100 LEU B N 1
ATOM 2094 C CA . LEU B 1 100 ? -9.734 17.969 11.156 1 97.94 100 LEU B CA 1
ATOM 2095 C C . LEU B 1 100 ? -8.258 17.594 11.156 1 97.94 100 LEU B C 1
ATOM 2097 O O . LEU B 1 100 ? -7.445 18.266 10.516 1 97.94 100 LEU B O 1
ATOM 2101 N N . TYR B 1 101 ? -7.961 16.562 11.883 1 97.88 101 TYR B N 1
ATOM 2102 C CA . TYR B 1 101 ? -6.648 15.938 11.773 1 97.88 101 TYR B CA 1
ATOM 2103 C C . TYR B 1 101 ? -6.738 14.43 12.016 1 97.88 101 TYR B C 1
ATOM 2105 O O . TYR B 1 101 ? -7.633 13.961 12.727 1 97.88 101 TYR B O 1
ATOM 2113 N N . TRP B 1 102 ? -5.84 13.664 11.375 1 97.69 102 TRP B N 1
ATOM 2114 C CA . TRP B 1 102 ? -5.859 12.227 11.617 1 97.69 102 TRP B CA 1
ATOM 2115 C C . TRP B 1 102 ? -4.539 11.75 12.211 1 97.69 102 TRP B C 1
ATOM 2117 O O . TRP B 1 102 ? -3.537 12.477 12.164 1 97.69 102 TRP B O 1
ATOM 2127 N N . GLN B 1 103 ? -4.641 10.711 12.938 1 96.44 103 GLN B N 1
ATOM 2128 C CA . GLN B 1 103 ? -3.514 9.953 13.469 1 96.44 103 GLN B CA 1
ATOM 2129 C C . GLN B 1 103 ? -3.4 8.594 12.789 1 96.44 103 GLN B C 1
ATOM 2131 O O . GLN B 1 103 ? -4.391 7.867 12.672 1 96.44 103 GLN B O 1
ATOM 2136 N N . THR B 1 104 ? -2.223 8.352 12.281 1 94.69 104 THR B N 1
ATOM 2137 C CA . THR B 1 104 ? -1.952 7.031 11.727 1 94.69 104 THR B CA 1
ATOM 2138 C C . THR B 1 104 ? -0.876 6.316 12.539 1 94.69 104 THR B C 1
ATOM 2140 O O . THR B 1 104 ? 0.08 6.941 13 1 94.69 104 THR B O 1
ATOM 2143 N N . SER B 1 105 ? -1.095 5.121 12.82 1 91.25 105 SER B N 1
ATOM 2144 C CA . SER B 1 105 ? -0.092 4.184 13.32 1 91.25 105 SER B CA 1
ATOM 2145 C C . SER B 1 105 ? 0.213 3.102 12.289 1 91.25 105 SER B C 1
ATOM 2147 O O . SER B 1 105 ? -0.648 2.277 11.969 1 91.25 105 SER B O 1
ATOM 2149 N N . SER B 1 106 ? 1.48 3.111 11.797 1 92.44 106 SER B N 1
ATOM 2150 C CA . SER B 1 106 ? 1.834 2.164 10.742 1 92.44 106 SER B CA 1
ATOM 2151 C C . SER B 1 106 ? 2.107 0.778 11.32 1 92.44 106 SER B C 1
ATOM 2153 O O . SER B 1 106 ? 2.848 0.641 12.297 1 92.44 106 SER B O 1
ATOM 2155 N N . GLU B 1 107 ? 1.463 -0.173 10.797 1 92.12 107 GLU B N 1
ATOM 2156 C CA . GLU B 1 107 ? 1.718 -1.562 11.164 1 92.12 107 GLU B CA 1
ATOM 2157 C C . GLU B 1 107 ? 2.842 -2.16 10.32 1 92.12 107 GLU B C 1
ATOM 2159 O O . GLU B 1 107 ? 3.559 -3.053 10.781 1 92.12 107 GLU B O 1
ATOM 2164 N N . MET B 1 108 ? 2.945 -1.728 9.117 1 93.44 108 MET B N 1
ATOM 2165 C CA . MET B 1 108 ? 4 -2.086 8.172 1 93.44 108 MET B CA 1
ATOM 2166 C C . MET B 1 108 ? 4.441 -0.872 7.367 1 93.44 108 MET B C 1
ATOM 2168 O O . MET B 1 108 ? 3.656 0.05 7.145 1 93.44 108 MET B O 1
ATOM 2172 N N . GLY B 1 109 ? 5.719 -0.934 6.957 1 93.06 109 GLY B N 1
ATOM 2173 C CA . GLY B 1 109 ? 6.215 0.155 6.129 1 93.06 109 GLY B CA 1
ATOM 2174 C C . GLY B 1 109 ? 7.551 -0.149 5.477 1 93.06 109 GLY B C 1
ATOM 2175 O O . GLY B 1 109 ? 8.219 -1.117 5.844 1 93.06 109 GLY B O 1
ATOM 2176 N N . SER B 1 110 ? 7.914 0.724 4.5 1 91.5 110 SER B N 1
ATOM 2177 C CA . SER B 1 110 ? 9.164 0.574 3.756 1 91.5 110 SER B CA 1
ATOM 2178 C C . SER B 1 110 ? 10.352 1.07 4.566 1 91.5 110 SER B C 1
ATOM 2180 O O . SER B 1 110 ? 11.5 0.744 4.258 1 91.5 110 SER B O 1
ATOM 2182 N N . ASP B 1 111 ? 10.016 1.9 5.465 1 83.94 111 ASP B N 1
ATOM 2183 C CA . ASP B 1 111 ? 10.984 2.455 6.402 1 83.94 111 ASP B CA 1
ATOM 2184 C C . ASP B 1 111 ? 10.609 2.119 7.844 1 83.94 111 ASP B C 1
ATOM 2186 O O . ASP B 1 111 ? 9.516 2.449 8.297 1 83.94 111 ASP B O 1
ATOM 2190 N N . LEU B 1 112 ? 11.5 1.476 8.5 1 75.69 112 LEU B N 1
ATOM 2191 C CA . LEU B 1 112 ? 11.25 1.001 9.859 1 75.69 112 LEU B CA 1
ATOM 2192 C C . LEU B 1 112 ? 10.898 2.162 10.781 1 75.69 112 LEU B C 1
ATOM 2194 O O . LEU B 1 112 ? 10.258 1.966 11.82 1 75.69 112 LEU B O 1
ATOM 2198 N N . ASN B 1 113 ? 11.367 3.379 10.352 1 72.25 113 ASN B N 1
ATOM 2199 C CA . ASN B 1 113 ? 11.055 4.547 11.164 1 72.25 113 ASN B CA 1
ATOM 2200 C C . ASN B 1 113 ? 9.555 4.844 11.164 1 72.25 113 ASN B C 1
ATOM 2202 O O . ASN B 1 113 ? 9.062 5.594 12.008 1 72.25 113 ASN B O 1
ATOM 2206 N N . MET B 1 114 ? 8.906 4.191 10.227 1 69.69 114 MET B N 1
ATOM 2207 C CA . MET B 1 114 ? 7.465 4.395 10.141 1 69.69 114 MET B CA 1
ATOM 2208 C C . MET B 1 114 ? 6.73 3.48 11.117 1 69.69 114 MET B C 1
ATOM 2210 O O . MET B 1 114 ? 5.531 3.641 11.336 1 69.69 114 MET B O 1
ATOM 2214 N N . LEU B 1 115 ? 7.555 2.473 11.539 1 76.38 115 LEU B N 1
ATOM 2215 C CA . LEU B 1 115 ? 6.895 1.475 12.375 1 76.38 115 LEU B CA 1
ATOM 2216 C C . LEU B 1 115 ? 6.828 1.937 13.828 1 76.38 115 LEU B C 1
ATOM 2218 O O . LEU B 1 115 ? 7.844 2.326 14.406 1 76.38 115 LEU B O 1
ATOM 2222 N N . GLY B 1 116 ? 5.785 1.868 14.195 1 70.81 116 GLY B N 1
ATOM 2223 C CA . GLY B 1 116 ? 5.629 2.314 15.57 1 70.81 116 GLY B CA 1
ATOM 2224 C C . GLY B 1 116 ? 5.496 3.818 15.695 1 70.81 116 GLY B C 1
ATOM 2225 O O . GLY B 1 116 ? 5.719 4.551 14.727 1 70.81 116 GLY B O 1
ATOM 2226 N N . GLY B 1 117 ? 4.703 4.395 16.547 1 80.94 117 GLY B N 1
ATOM 2227 C CA . GLY B 1 117 ? 4.434 5.801 16.781 1 80.94 117 GLY B CA 1
ATOM 2228 C C . GLY B 1 117 ? 3.158 6.285 16.125 1 80.94 117 GLY B C 1
ATOM 2229 O O . GLY B 1 117 ? 2.494 5.527 15.414 1 80.94 117 GLY B O 1
ATOM 2230 N N . ILE B 1 118 ? 2.943 7.488 16.359 1 90.81 118 ILE B N 1
ATOM 2231 C CA . ILE B 1 118 ? 1.748 8.141 15.828 1 90.81 118 ILE B CA 1
ATOM 2232 C C . ILE B 1 118 ? 2.15 9.297 14.922 1 90.81 118 ILE B C 1
ATOM 2234 O O . ILE B 1 118 ? 2.973 10.133 15.297 1 90.81 118 ILE B O 1
ATOM 2238 N N . GLN B 1 119 ? 1.729 9.211 13.695 1 91.69 119 GLN B N 1
ATOM 2239 C CA . GLN B 1 119 ? 1.913 10.328 12.766 1 91.69 119 GLN B CA 1
ATOM 2240 C C . GLN B 1 119 ? 0.613 11.102 12.57 1 91.69 119 GLN B C 1
ATOM 2242 O O . GLN B 1 119 ? -0.435 10.508 12.305 1 91.69 119 GLN B O 1
ATOM 2247 N N . GLU B 1 120 ? 0.759 12.398 12.688 1 95.44 120 GLU B N 1
ATOM 2248 C CA . GLU B 1 120 ? -0.433 13.234 12.609 1 95.44 120 GLU B CA 1
ATOM 2249 C C . GLU B 1 120 ? -0.386 14.156 11.391 1 95.44 120 GLU B C 1
ATOM 2251 O O . GLU B 1 120 ? 0.671 14.688 11.055 1 95.44 120 GLU B O 1
ATOM 2256 N N . ARG B 1 121 ? -1.524 14.336 10.797 1 97.19 121 ARG B N 1
ATOM 2257 C CA . ARG B 1 121 ? -1.7 15.258 9.688 1 97.19 121 ARG B CA 1
ATOM 2258 C C . ARG B 1 121 ? -2.988 16.062 9.844 1 97.19 121 ARG B C 1
ATOM 2260 O O . ARG B 1 121 ? -4.031 15.516 10.203 1 97.19 121 ARG B O 1
ATOM 2267 N N . THR B 1 122 ? -2.877 17.344 9.641 1 97.31 122 THR B N 1
ATOM 2268 C CA . THR B 1 122 ? -4.078 18.141 9.438 1 97.31 122 THR B CA 1
ATOM 2269 C C . THR B 1 122 ? -4.73 17.797 8.102 1 97.31 122 THR B C 1
ATOM 2271 O O . THR B 1 122 ? -4.043 17.594 7.098 1 97.31 122 THR B O 1
ATOM 2274 N N . VAL B 1 123 ? -6.035 17.75 8.086 1 98.56 123 VAL B N 1
ATOM 2275 C CA . VAL B 1 123 ? -6.789 17.344 6.906 1 98.56 123 VAL B CA 1
ATOM 2276 C C . VAL B 1 123 ? -7.684 18.484 6.445 1 98.56 123 VAL B C 1
ATOM 2278 O O . VAL B 1 123 ? -8.508 18.984 7.215 1 98.56 123 VAL B O 1
ATOM 2281 N N . LEU B 1 124 ? -7.551 18.906 5.238 1 98.38 124 LEU B N 1
ATOM 2282 C CA . LEU B 1 124 ? -8.445 19.859 4.594 1 98.38 124 LEU B CA 1
ATOM 2283 C C . LEU B 1 124 ? -9.18 19.219 3.426 1 98.38 124 LEU B C 1
ATOM 2285 O O . LEU B 1 124 ? -8.555 18.656 2.521 1 98.38 124 LEU B O 1
ATOM 2289 N N . LEU B 1 125 ? -10.453 19.281 3.445 1 98.5 125 LEU B N 1
ATOM 2290 C CA . LEU B 1 125 ? -11.297 18.719 2.398 1 98.5 125 LEU B CA 1
ATOM 2291 C C . LEU B 1 125 ? -11.93 19.812 1.554 1 98.5 125 LEU B C 1
ATOM 2293 O O . LEU B 1 125 ? -12.344 20.844 2.082 1 98.5 125 LEU B O 1
ATOM 2297 N N . SER B 1 126 ? -11.969 19.562 0.288 1 98 126 SER B N 1
ATOM 2298 C CA . SER B 1 126 ? -12.617 20.516 -0.605 1 98 126 SER B CA 1
ATOM 2299 C C . SER B 1 126 ? -13.203 19.812 -1.828 1 98 126 SER B C 1
ATOM 2301 O O . SER B 1 126 ? -12.828 18.688 -2.141 1 98 126 SER B O 1
ATOM 2303 N N . THR B 1 127 ? -14.125 20.438 -2.447 1 97.31 127 THR B N 1
ATOM 2304 C CA . THR B 1 127 ? -14.734 20.016 -3.705 1 97.31 127 THR B CA 1
ATOM 2305 C C . THR B 1 127 ? -14.703 21.156 -4.727 1 97.31 127 THR B C 1
ATOM 2307 O O . THR B 1 127 ? -15.117 22.266 -4.426 1 97.31 127 THR B O 1
ATOM 2310 N N . GLU B 1 128 ? -14.109 20.844 -5.816 1 96.19 128 GLU B N 1
ATOM 2311 C CA . GLU B 1 128 ? -14.055 21.797 -6.914 1 96.19 128 GLU B CA 1
ATOM 2312 C C . GLU B 1 128 ? -14.477 21.156 -8.234 1 96.19 128 GLU B C 1
ATOM 2314 O O . GLU B 1 128 ? -13.883 20.172 -8.672 1 96.19 128 GLU B O 1
ATOM 2319 N N . ASN B 1 129 ? -15.492 21.766 -8.938 1 95.81 129 ASN B N 1
ATOM 2320 C CA . ASN B 1 129 ? -15.969 21.281 -10.234 1 95.81 129 ASN B CA 1
ATOM 2321 C C . ASN B 1 129 ? -16.297 19.797 -10.188 1 95.81 129 ASN B C 1
ATOM 2323 O O . ASN B 1 129 ? -15.898 19.031 -11.078 1 95.81 129 ASN B O 1
ATOM 2327 N N . GLY B 1 130 ? -16.891 19.312 -9.125 1 94.94 130 GLY B N 1
ATOM 2328 C CA . GLY B 1 130 ? -17.359 17.953 -9 1 94.94 130 GLY B CA 1
ATOM 2329 C C . GLY B 1 130 ? -16.266 16.984 -8.57 1 94.94 130 GLY B C 1
ATOM 2330 O O . GLY B 1 130 ? -16.531 15.781 -8.398 1 94.94 130 GLY B O 1
ATOM 2331 N N . LYS B 1 131 ? -15.086 17.516 -8.445 1 97.25 131 LYS B N 1
ATOM 2332 C CA . LYS B 1 131 ? -13.977 16.688 -7.973 1 97.25 131 LYS B CA 1
ATOM 2333 C C . LYS B 1 131 ? -13.695 16.938 -6.496 1 97.25 131 LYS B C 1
ATOM 2335 O O . LYS B 1 131 ? -13.82 18.062 -6.016 1 97.25 131 LYS B O 1
ATOM 2340 N N . GLU B 1 132 ? -13.352 15.898 -5.809 1 98.25 132 GLU B N 1
ATOM 2341 C CA . GLU B 1 132 ? -13.047 15.992 -4.383 1 98.25 132 GLU B CA 1
ATOM 2342 C C . GLU B 1 132 ? -11.547 15.969 -4.133 1 98.25 132 GLU B C 1
ATOM 2344 O O . GLU B 1 132 ? -10.82 15.195 -4.754 1 98.25 132 GLU B O 1
ATOM 2349 N N . TYR B 1 133 ? -11.141 16.844 -3.268 1 98.75 133 TYR B N 1
ATOM 2350 C CA . TYR B 1 133 ? -9.727 16.984 -2.947 1 98.75 133 TYR B CA 1
ATOM 2351 C C . TYR B 1 133 ? -9.492 16.875 -1.444 1 98.75 133 TYR B C 1
ATOM 2353 O O . TYR B 1 133 ? -10.367 17.219 -0.648 1 98.75 133 TYR B O 1
ATOM 2361 N N . MET B 1 134 ? -8.375 16.375 -1.062 1 98.75 134 MET B N 1
ATOM 2362 C CA . MET B 1 134 ? -7.859 16.297 0.302 1 98.75 134 MET B CA 1
ATOM 2363 C C . MET B 1 134 ? -6.434 16.844 0.375 1 98.75 134 MET B C 1
ATOM 2365 O O . MET B 1 134 ? -5.566 16.422 -0.394 1 98.75 134 MET B O 1
ATOM 2369 N N . THR B 1 135 ? -6.219 17.812 1.198 1 98.62 135 THR B N 1
ATOM 2370 C CA . THR B 1 135 ? -4.867 18.312 1.439 1 98.62 135 THR B CA 1
ATOM 2371 C C . THR B 1 135 ? -4.383 17.906 2.83 1 98.62 135 THR B C 1
ATOM 2373 O O . THR B 1 135 ? -5.086 18.109 3.82 1 98.62 135 THR B O 1
ATOM 2376 N N . LEU B 1 136 ? -3.248 17.359 2.887 1 98.44 136 LEU B N 1
ATOM 2377 C CA . LEU B 1 136 ? -2.67 16.891 4.141 1 98.44 136 LEU B CA 1
ATOM 2378 C C . LEU B 1 136 ? -1.437 17.703 4.512 1 98.44 136 LEU B C 1
ATOM 2380 O O . LEU B 1 136 ? -0.551 17.922 3.682 1 98.44 136 LEU B O 1
ATOM 2384 N N . LEU B 1 137 ? -1.392 18.156 5.711 1 96.44 137 LEU B N 1
ATOM 2385 C CA . LEU B 1 137 ? -0.266 18.875 6.297 1 96.44 137 LEU B CA 1
ATOM 2386 C C . LEU B 1 137 ? 0.279 18.141 7.512 1 96.44 137 LEU B C 1
ATOM 2388 O O . LEU B 1 137 ? -0.426 17.969 8.508 1 96.44 137 LEU B O 1
ATOM 2392 N N . PRO B 1 138 ? 1.521 17.688 7.41 1 95.12 138 PRO B N 1
ATOM 2393 C CA . PRO B 1 138 ? 2.07 17.078 8.617 1 95.12 138 PRO B CA 1
ATOM 2394 C C . PRO B 1 138 ? 2.143 18.031 9.797 1 95.12 138 PRO B C 1
ATOM 2396 O O . PRO B 1 138 ? 2.457 19.219 9.617 1 95.12 138 PRO B O 1
ATOM 2399 N N . LYS B 1 139 ? 1.822 17.531 10.977 1 91.31 139 LYS B N 1
ATOM 2400 C CA . LYS B 1 139 ? 1.934 18.359 12.172 1 91.31 139 LYS B CA 1
ATOM 2401 C C . LYS B 1 139 ? 3.383 18.453 12.641 1 91.31 139 LYS B C 1
ATOM 2403 O O . LYS B 1 139 ? 3.789 19.469 13.211 1 91.31 139 LYS B O 1
ATOM 2408 N N . THR B 1 140 ? 4.121 17.391 12.398 1 83.81 140 THR B N 1
ATOM 2409 C CA . THR B 1 140 ? 5.547 17.406 12.695 1 83.81 140 THR B CA 1
ATOM 2410 C C . THR B 1 140 ? 6.344 17.859 11.477 1 83.81 140 THR B C 1
ATOM 2412 O O . THR B 1 140 ? 6.141 17.359 10.367 1 83.81 140 THR B O 1
ATOM 2415 N N . LEU B 1 141 ? 7.207 18.781 11.805 1 81.94 141 LEU B N 1
ATOM 2416 C CA . LEU B 1 141 ? 8 19.375 10.727 1 81.94 141 LEU B CA 1
ATOM 2417 C C . LEU B 1 141 ? 9.297 18.594 10.523 1 81.94 141 LEU B C 1
ATOM 2419 O O . LEU B 1 141 ? 9.789 17.938 11.445 1 81.94 141 LEU B O 1
ATOM 2423 N N . THR B 1 142 ? 9.719 18.562 9.305 1 78.38 142 THR B N 1
ATOM 2424 C CA . THR B 1 142 ? 10.977 17.906 8.961 1 78.38 142 THR B CA 1
ATOM 2425 C C . THR B 1 142 ? 12.117 18.922 8.938 1 78.38 142 THR B C 1
ATOM 2427 O O . THR B 1 142 ? 11.945 20.047 8.469 1 78.38 142 THR B O 1
ATOM 2430 N N . VAL B 1 143 ? 13.188 18.516 9.484 1 78.62 143 VAL B N 1
ATOM 2431 C CA . VAL B 1 143 ? 14.391 19.344 9.43 1 78.62 143 VAL B CA 1
ATOM 2432 C C . VAL B 1 143 ? 15.273 18.891 8.273 1 78.62 143 VAL B C 1
ATOM 2434 O O . VAL B 1 143 ? 15.664 17.719 8.211 1 78.62 143 VAL B O 1
ATOM 2437 N N . ALA B 1 144 ? 15.477 19.75 7.355 1 73.5 144 ALA B N 1
ATOM 2438 C CA . ALA B 1 144 ? 16.344 19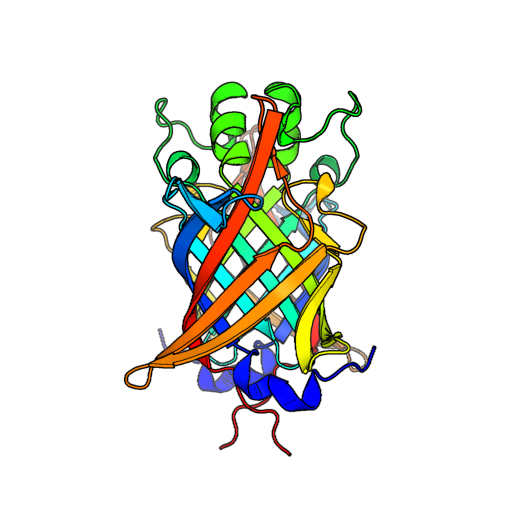.453 6.219 1 73.5 144 ALA B CA 1
ATOM 2439 C C . ALA B 1 144 ? 17.812 19.438 6.637 1 73.5 144 ALA B C 1
ATOM 2441 O O . ALA B 1 144 ? 18.141 19.781 7.773 1 73.5 144 ALA B O 1
ATOM 2442 N N . ALA B 1 145 ? 18.594 18.844 5.664 1 70.94 145 ALA B N 1
ATOM 2443 C CA . ALA B 1 145 ? 20.031 18.703 5.926 1 70.94 145 ALA B CA 1
ATOM 2444 C C . ALA B 1 145 ? 20.672 20.047 6.258 1 70.94 145 ALA B C 1
ATOM 2446 O O . ALA B 1 145 ? 21.594 20.125 7.066 1 70.94 145 ALA B O 1
ATOM 2447 N N . ASP B 1 146 ? 20.203 21.062 5.656 1 79.19 146 ASP B N 1
ATOM 2448 C CA . ASP B 1 146 ? 20.797 22.391 5.844 1 79.19 146 ASP B CA 1
ATOM 2449 C C . ASP B 1 146 ? 20.25 23.062 7.105 1 79.19 146 ASP B C 1
ATOM 2451 O O . ASP B 1 146 ? 20.531 24.234 7.359 1 79.19 146 ASP B O 1
ATOM 2455 N N . GLY B 1 147 ? 19.438 22.359 7.844 1 80.19 147 GLY B N 1
ATOM 2456 C CA . GLY B 1 147 ? 18.906 22.875 9.109 1 80.19 147 GLY B CA 1
ATOM 2457 C C . GLY B 1 147 ? 17.562 23.547 8.969 1 80.19 147 GLY B C 1
ATOM 2458 O O . GLY B 1 147 ? 16.922 23.859 9.969 1 80.19 147 GLY B O 1
ATOM 2459 N N . SER B 1 148 ? 17.172 23.812 7.77 1 84.19 148 SER B N 1
ATOM 2460 C CA . SER B 1 148 ? 15.883 24.469 7.578 1 84.19 148 SER B CA 1
ATOM 2461 C C . SER B 1 148 ? 14.734 23.5 7.844 1 84.19 148 SER B C 1
ATOM 2463 O O . SER B 1 148 ? 14.883 22.281 7.68 1 84.19 148 SER B O 1
ATOM 2465 N N . THR B 1 149 ? 13.672 24.125 8.398 1 89.06 149 THR B N 1
ATOM 2466 C CA . THR B 1 149 ? 12.469 23.328 8.633 1 89.06 149 THR B CA 1
ATOM 2467 C C . THR B 1 149 ? 11.5 23.453 7.457 1 89.06 149 THR B C 1
ATOM 2469 O O . THR B 1 149 ? 11.297 24.547 6.93 1 89.06 149 THR B O 1
ATOM 2472 N N . VAL B 1 150 ? 10.992 22.328 7.059 1 91.88 150 VAL B N 1
ATOM 2473 C CA . VAL B 1 150 ? 10.094 22.312 5.906 1 91.88 150 VAL B CA 1
ATOM 2474 C C . VAL B 1 150 ? 8.828 21.531 6.246 1 91.88 150 VAL B C 1
ATOM 2476 O O . VAL B 1 150 ? 8.883 20.547 6.98 1 91.88 150 VAL B O 1
ATOM 2479 N N . GLN B 1 151 ? 7.723 22.094 5.789 1 94.19 151 GLN B N 1
ATOM 2480 C CA . GLN B 1 151 ? 6.453 21.375 5.859 1 94.19 151 GLN B CA 1
ATOM 2481 C C . GLN B 1 151 ? 6.027 20.875 4.48 1 94.19 151 GLN B C 1
ATOM 2483 O O . GLN B 1 151 ? 5.848 21.672 3.555 1 94.19 151 GLN B O 1
ATOM 2488 N N . SER B 1 152 ? 5.902 19.578 4.367 1 94.44 152 SER B N 1
ATOM 2489 C CA . SER B 1 152 ? 5.469 18.984 3.104 1 94.44 152 SER B CA 1
ATOM 2490 C C . SER B 1 152 ? 3.949 18.938 3.01 1 94.44 152 SER B C 1
ATOM 2492 O O . SER B 1 152 ? 3.311 18.125 3.674 1 94.44 152 SER B O 1
ATOM 2494 N N . VAL B 1 153 ? 3.42 19.828 2.219 1 97.19 153 VAL B N 1
ATOM 2495 C CA . VAL B 1 153 ? 1.979 19.891 1.998 1 97.19 153 VAL B CA 1
ATOM 2496 C C . VAL B 1 153 ? 1.615 19.094 0.739 1 97.19 153 VAL B C 1
ATOM 2498 O O . VAL B 1 153 ? 2.109 19.406 -0.351 1 97.19 153 VAL B O 1
ATOM 2501 N N . ILE B 1 154 ? 0.686 18.094 0.867 1 98.31 154 ILE B N 1
ATOM 2502 C CA . ILE B 1 154 ? 0.365 17.234 -0.261 1 98.31 154 ILE B CA 1
ATOM 2503 C C . ILE B 1 154 ? -1.13 17.312 -0.562 1 98.31 154 ILE B C 1
ATOM 2505 O O . ILE B 1 154 ? -1.96 17.109 0.327 1 98.31 154 ILE B O 1
ATOM 2509 N N . LYS B 1 155 ? -1.436 17.641 -1.758 1 98.69 155 LYS B N 1
ATOM 2510 C CA . LYS B 1 155 ? -2.816 17.656 -2.234 1 98.69 155 LYS B CA 1
ATOM 2511 C C . LYS B 1 155 ? -3.148 16.391 -3.016 1 98.69 155 LYS B C 1
ATOM 2513 O O . LYS B 1 155 ? -2.408 16 -3.92 1 98.69 155 LYS B O 1
ATOM 2518 N N . TRP B 1 156 ? -4.277 15.828 -2.688 1 98.81 156 TRP B N 1
ATOM 2519 C CA . TRP B 1 156 ? -4.754 14.586 -3.287 1 98.81 156 TRP B CA 1
ATOM 2520 C C . TRP B 1 156 ? -6.094 14.797 -3.99 1 98.81 156 TRP B C 1
ATOM 2522 O O . TRP B 1 156 ? -6.926 15.578 -3.527 1 98.81 156 TRP B O 1
ATOM 2532 N N . GLU B 1 157 ? -6.277 14.094 -5.051 1 98.81 157 GLU B N 1
ATOM 2533 C CA . GLU B 1 157 ? -7.562 14.016 -5.738 1 98.81 157 GLU B CA 1
ATOM 2534 C C . GLU B 1 157 ? -8.172 12.617 -5.625 1 98.81 157 GLU B C 1
ATOM 2536 O O . GLU B 1 157 ? -7.477 11.617 -5.82 1 98.81 157 GLU B O 1
ATOM 2541 N N . ARG B 1 158 ? -9.438 12.57 -5.297 1 98.31 158 ARG B N 1
ATOM 2542 C CA . ARG B 1 158 ? -10.102 11.281 -5.195 1 98.31 158 ARG B CA 1
ATOM 2543 C C . ARG B 1 158 ? -10.281 10.648 -6.57 1 98.31 158 ARG B C 1
ATOM 2545 O O . ARG B 1 158 ? -10.781 11.289 -7.496 1 98.31 158 ARG B O 1
ATOM 2552 N N . PHE B 1 159 ? -9.836 9.383 -6.73 1 97.38 159 PHE B N 1
ATOM 2553 C CA . PHE B 1 159 ? -10.023 8.711 -8.008 1 97.38 159 PHE B CA 1
ATOM 2554 C C . PHE B 1 159 ? -11.023 7.566 -7.879 1 97.38 159 PHE B C 1
ATOM 2556 O O . PHE B 1 159 ? -11.492 7.027 -8.883 1 97.38 159 PHE B O 1
ATOM 2563 N N . GLU B 1 160 ? -11.375 7.23 -6.633 1 94.44 160 GLU B N 1
ATOM 2564 C CA . GLU B 1 160 ? -12.359 6.18 -6.383 1 94.44 160 GLU B CA 1
ATOM 2565 C C . GLU B 1 160 ? -13.117 6.434 -5.082 1 94.44 160 GLU B C 1
ATOM 2567 O O . GLU B 1 160 ? -12.508 6.531 -4.012 1 94.44 160 GLU B O 1
ATOM 2572 N N . GLN B 1 161 ? -14.406 6.445 -5.188 1 88.81 161 GLN B N 1
ATOM 2573 C CA . GLN B 1 161 ? -15.25 6.512 -3.998 1 88.81 161 GLN B CA 1
ATOM 2574 C C . GLN B 1 161 ? -15.375 5.145 -3.334 1 88.81 161 GLN B C 1
ATOM 2576 O O . GLN B 1 161 ? -15.609 4.141 -4.012 1 88.81 161 GLN B O 1
ATOM 2581 N N . ALA B 1 162 ? -15.18 5.16 -2 1 82.25 162 ALA B N 1
ATOM 2582 C CA . ALA B 1 162 ? -15.398 3.898 -1.3 1 82.25 162 ALA B CA 1
ATOM 2583 C C . ALA B 1 162 ? -16.875 3.498 -1.342 1 82.25 162 ALA B C 1
ATOM 2585 O O . ALA B 1 162 ? -17.75 4.359 -1.407 1 82.25 162 ALA B O 1
ATOM 2586 N N . ALA B 1 163 ? -17.047 2.217 -1.38 1 75.25 163 ALA B N 1
ATOM 2587 C CA . ALA B 1 163 ? -18.438 1.765 -1.262 1 75.25 163 ALA B CA 1
ATOM 2588 C C . ALA B 1 163 ? -19.016 2.131 0.1 1 75.25 163 ALA B C 1
ATOM 2590 O O . ALA B 1 163 ? -18.312 2.133 1.106 1 75.25 163 ALA B O 1
ATOM 2591 N N . ARG B 1 164 ? -20.25 2.695 0.063 1 65.44 164 ARG B N 1
ATOM 2592 C CA . ARG B 1 164 ? -20.906 3.018 1.324 1 65.44 164 ARG B CA 1
ATOM 2593 C C . ARG B 1 164 ? -21.422 1.754 2.018 1 65.44 164 ARG B C 1
ATOM 2595 O O . ARG B 1 164 ? -21.969 0.865 1.371 1 65.44 164 ARG B O 1
ATOM 2602 N N . PRO B 1 165 ? -21 1.612 3.348 1 58.72 165 PRO B N 1
ATOM 2603 C CA . PRO B 1 165 ? -21.547 0.446 4.039 1 58.72 165 PRO B CA 1
ATOM 2604 C C . PRO B 1 165 ? -23.078 0.427 4.031 1 58.72 165 PRO B C 1
ATOM 2606 O O . PRO B 1 165 ? -23.719 1.484 4.035 1 58.72 165 PRO B O 1
ATOM 2609 N N . SER B 1 166 ? -23.594 -0.634 3.496 1 46.62 166 SER B N 1
ATOM 2610 C CA . SER B 1 166 ? -25.062 -0.732 3.568 1 46.62 166 SER B CA 1
ATOM 2611 C C . SER B 1 166 ? -25.562 -0.477 4.984 1 46.62 166 SER B C 1
ATOM 2613 O O . SER B 1 166 ? -24.969 -0.953 5.953 1 46.62 166 SER B O 1
ATOM 2615 N N . LEU B 1 167 ? -26.406 0.637 5.215 1 41.06 167 LEU B N 1
ATOM 2616 C CA . LEU B 1 167 ? -27.094 0.828 6.484 1 41.06 167 LEU B CA 1
ATOM 2617 C C . LEU B 1 167 ? -27.844 -0.441 6.898 1 41.06 167 LEU B C 1
ATOM 2619 O O . LEU B 1 167 ? -28.359 -1.166 6.051 1 41.06 167 LEU B O 1
#

Nearest PDB structures (foldseek):
  4z6j-assembly1_B  TM=3.841E-01  e=4.669E-01  Hoeflea phototrophica DFL-43
  4qdd-assembly1_A  TM=2.406E-01  e=6.834E-01  Rhodococcus rhodochrous
  6mna-assembly1_A  TM=2.121E-01  e=4.930E-01  Mycobacterium tuberculosis H37Rv
  8gln-assembly1_F  TM=1.894E-01  e=7.093E+00  Flavobacterium johnsoniae
  5yvf-assembly2_B  TM=4.248E-01  e=3.453E-01  Arabidopsis thaliana

Foldseek 3Di:
DDFCCVVCLQQPAAKKWFDWKFKAQPVVRDGPDTFDKIKMWGAASQAKIKIKMFGPLLVDQFPVNDDLVPDDPVSVVSNLVGMKIFIAGKIWDADPVRWIKMWGATPDMSDCVSHPDIWMWTWDWDDDPNWIKIKTWTPDWDQDPVRGTIIMITMITGPTGHDDPDD/DDFCCVVCLQQPAAKKWFDWKFKAQPVVRDTPDTFDKIKMWGAASQAKIKIKMFGPLLVDQFPVNDDLVPDDPVSVVSNLVGMKIFIAGKIWDADPVRWIKMWGATCDMSDCVSHDDIWMWTWDWDDDPNWIKIKTWTPDWDQDPVRGTIIMITMITGPTGHDDPDD

InterPro domains:
  IPR024311 Lipocalin-like domain [PF13924] (14-158)

Secondary structure (DSSP, 8-state):
-EE-HHHHHHHH-EEEEEEEEEEEETTTTEEEE----EEEEEE-TT-EEEEEEE-GGGTS--TT---GGGS-HHHHHHHHHTEEEEEEEEEEEE-TTS-EEEEEEBSEESSGGGBSSEEEEEEEEEEETTEEEEEEEESSPEEPTTS-EEEEEEEEEEEEEPPPP--/-EE-HHHHHHHH-EEEEEEEEEEEETTTTEEEE----EEEEEE-TTSEEEEEEE-GGGTS--TT---GGGS-HHHHHHHHHTEEEEEEEEEEEE-TTS-EEEEE-BSEESSGGGBSS-EEEEEEEEEETTEEEEEEEESSPEEPTTS-EEEEEEEEEEEEEPPPPP-